Protein AF-A0A961NR86-F1 (afdb_monomer_lite)

Secondary structure (DSSP, 8-state):
--HHHHHHHHHHHHHHHHTSHHHHHHHHHHHHHHHHHHHTTSBHHHHS-HHHHHHHHHHHHHH----HHHHHHHHHHHHHHHHHHTT---BHHHHS-HHHHHHHHHHHHH-HHHHHHHHHHHHTSHHHHHHHHHHHHHHHHHHHHHHHHHTTS-TT-TTTHHHHHHHHHHHHHHHTTTHHHHHHHHHHHHHHHHHHHHHHHHHHHS-HHHHHHHHHHHHHHHTTSBGGGHHHHTTGGGHHHHHHHHHHHHHHHHH-HHHHHHHHHHHHHHHHHHTTSBHHHHHHHTT--HHHHHHHHHHHHHHHHHHHHHTTHHHHHHHHHHHHHHTSHHHHHHH-

Sequence (336 aa):
MSLSEKLLEAHLEHELSALQGPGLQESLSTELGQLFDWLGKARLQDLVPSAPLKAQIVATLRDYTPTAELREAARKHTTTLLLGLHSRPELLGDLVPDPAFESSLEHATQATELRAELIRLGVHSPIFANLLSEILFTSIQDFMSDTQAMTGRVPGAGRLLRFGQDLVNQAVPALGQNFERIIKDFIRKNIGKTIKNSEEYLNRSMKPELLREAGRELWADVSKSQVSRLPEYLNADRLESYEEPALLLWENLRKSELLGWTLNTWVDSIFEVHGGRPAAELLKALGLDREQFQNALLPILLPIFEEAHKSGYLKARIEARLRSFYESDAAQKLLG

Foldseek 3Di:
DAPLVVVLVVVLVVVLVCCDDPSVLVVLLVVLLVVLVVLQPDFQCVVDPLVVVLVCVLVCLQPDDDDPVRLVVVLVVLLVVLVVQLPFQAFLCVVQPPVNLLVVLLVVLPPLVVVLVVLLCVLPDPVNLVVVLVVQLVVVVVVVVVVVVVVPDDDPPVPVVVVVCVVCVVVPVVCPPCVSVVSSVVSVVCSVVVSVVSSVVCSVPSHSVVSSVVSVVVCVVRRRDGSSCVCVVVVSVCSVVCSVVVSVVSNDCSNDPVNSVVVSVVSVVCCVVRRRGRSSVVCVVVVHHSVNSSVVPSVVVSVVSNVCSVVCVSSVVSSVVSVVVSPDPVNVVVSD

pLDDT: mean 84.58, std 12.6, range [44.16, 97.88]

Radius of gyration: 37.14 Å; chains: 1; bounding box: 101×41×107 Å

Structure (mmCIF, N/CA/C/O backbone):
data_AF-A0A961NR86-F1
#
_entry.id   AF-A0A961NR86-F1
#
loop_
_atom_site.group_PDB
_atom_site.id
_atom_site.type_symbol
_atom_site.label_atom_id
_atom_site.label_alt_id
_atom_site.label_comp_id
_atom_site.label_asym_id
_atom_site.label_entity_id
_atom_site.label_seq_id
_atom_site.pdbx_PDB_ins_code
_atom_site.Cartn_x
_atom_site.Cartn_y
_atom_site.Cartn_z
_atom_site.occupancy
_atom_site.B_iso_or_equiv
_atom_site.auth_seq_id
_atom_site.auth_comp_id
_atom_site.auth_asym_id
_atom_site.auth_atom_id
_atom_site.pdbx_PDB_model_num
ATOM 1 N N . MET A 1 1 ? -28.928 9.558 47.924 1.00 67.25 1 MET A N 1
ATOM 2 C CA . MET A 1 1 ? -28.758 8.707 46.737 1.00 67.25 1 MET A CA 1
ATOM 3 C C . MET A 1 1 ? -29.996 7.869 46.511 1.00 67.25 1 MET A C 1
ATOM 5 O O . MET A 1 1 ? -30.355 7.099 47.405 1.00 67.25 1 MET A O 1
ATOM 9 N N . SER A 1 2 ? -30.636 8.035 45.356 1.00 86.88 2 SER A N 1
ATOM 10 C CA . SER A 1 2 ? -31.727 7.170 44.886 1.00 86.88 2 SER A CA 1
ATOM 11 C C . SER A 1 2 ? -31.212 5.752 44.580 1.00 86.88 2 SER A C 1
ATOM 13 O O . SER A 1 2 ? -30.004 5.535 44.458 1.00 86.88 2 SER A O 1
ATOM 15 N N . LEU A 1 3 ? -32.104 4.758 44.467 1.00 90.31 3 LEU A N 1
ATOM 16 C CA . LEU A 1 3 ? -31.713 3.404 44.040 1.00 90.31 3 LEU A CA 1
ATOM 17 C C . LEU A 1 3 ? -31.099 3.421 42.629 1.00 90.31 3 LEU A C 1
ATOM 19 O O . LEU A 1 3 ? -30.116 2.728 42.384 1.00 90.31 3 LEU A O 1
ATOM 23 N N . SER A 1 4 ? -31.640 4.262 41.744 1.00 91.69 4 SER A N 1
ATOM 24 C CA . SER A 1 4 ? -31.132 4.478 40.386 1.00 91.69 4 SER A CA 1
ATOM 25 C C . SER A 1 4 ? -29.678 4.967 40.383 1.00 91.69 4 SER A C 1
ATOM 27 O O . SER A 1 4 ? -28.836 4.383 39.706 1.00 91.69 4 SER A O 1
ATOM 29 N N . GLU A 1 5 ? -29.337 5.948 41.227 1.00 91.00 5 GLU A N 1
ATOM 30 C CA . GLU A 1 5 ? -27.956 6.443 41.361 1.00 91.00 5 GLU A CA 1
ATOM 31 C C . GLU A 1 5 ? -27.000 5.369 41.894 1.00 91.00 5 GLU A C 1
ATOM 33 O O . GLU A 1 5 ? -25.889 5.232 41.390 1.00 91.00 5 GLU A O 1
ATOM 38 N N . LYS A 1 6 ? -27.433 4.563 42.874 1.00 93.12 6 LYS A N 1
ATOM 39 C CA . LYS A 1 6 ? -26.607 3.468 43.418 1.00 93.12 6 LYS A CA 1
ATOM 40 C C . LYS A 1 6 ? -26.328 2.388 42.378 1.00 93.12 6 LYS A C 1
ATOM 42 O O . LYS A 1 6 ? -25.216 1.874 42.315 1.00 93.12 6 LYS A O 1
ATOM 47 N N . LEU A 1 7 ? -27.335 2.034 41.578 1.00 94.81 7 LEU A N 1
ATOM 48 C CA . LEU A 1 7 ? -27.182 1.048 40.511 1.00 94.81 7 LEU A CA 1
ATOM 49 C C . LEU A 1 7 ? -26.301 1.577 39.379 1.00 94.81 7 LEU A C 1
ATOM 51 O O . LEU A 1 7 ? -25.475 0.825 38.875 1.00 94.81 7 LEU A O 1
ATOM 55 N N . LEU A 1 8 ? -26.436 2.856 39.019 1.00 94.69 8 LEU A N 1
ATOM 56 C CA . LEU A 1 8 ? -25.561 3.503 38.046 1.00 94.69 8 LEU A CA 1
ATOM 57 C C . LEU A 1 8 ? -24.094 3.452 38.489 1.00 94.69 8 LEU A C 1
ATOM 59 O O . LEU A 1 8 ? -23.247 3.053 37.695 1.00 94.69 8 LEU A O 1
ATOM 63 N N . GLU A 1 9 ? -23.793 3.828 39.734 1.00 94.88 9 GLU A N 1
ATOM 64 C CA . GLU A 1 9 ? -22.421 3.795 40.260 1.00 94.88 9 GLU A CA 1
ATOM 65 C C . GLU A 1 9 ? -21.849 2.374 40.274 1.00 94.88 9 GLU A C 1
ATOM 67 O O . GLU A 1 9 ? -20.748 2.157 39.770 1.00 94.88 9 GLU A O 1
ATOM 72 N N . ALA A 1 10 ? -22.618 1.396 40.764 1.00 95.69 10 ALA A N 1
ATOM 73 C CA . ALA A 1 10 ? -22.191 -0.002 40.792 1.00 95.69 10 ALA A CA 1
ATOM 74 C C . ALA A 1 10 ? -21.959 -0.575 39.381 1.00 95.69 10 ALA A C 1
ATOM 76 O O . ALA A 1 10 ? -20.997 -1.305 39.150 1.00 95.69 10 ALA A O 1
ATOM 77 N N . HIS A 1 11 ? -22.820 -0.233 38.420 1.00 95.44 11 HIS A N 1
ATOM 78 C CA . HIS A 1 11 ? -22.688 -0.677 37.034 1.00 95.44 11 HIS A CA 1
ATOM 79 C C . HIS A 1 11 ? -21.493 -0.004 36.344 1.00 95.44 11 HIS A C 1
ATOM 81 O O . HIS A 1 11 ? -20.732 -0.664 35.644 1.00 95.44 11 HIS A O 1
ATOM 87 N N . LEU A 1 12 ? -21.268 1.287 36.597 1.00 95.44 12 LEU A N 1
ATOM 88 C CA . LEU A 1 12 ? -20.095 1.997 36.094 1.00 95.44 12 LEU A CA 1
ATOM 89 C C . LEU A 1 12 ? -18.793 1.383 36.626 1.00 95.44 12 LEU A C 1
ATOM 91 O O . LEU A 1 12 ? -17.847 1.205 35.862 1.00 95.44 12 LEU A O 1
ATOM 95 N N . GLU A 1 13 ? -18.742 1.055 37.917 1.00 93.19 13 GLU A N 1
ATOM 96 C CA . GLU A 1 13 ? -17.585 0.395 38.525 1.00 93.19 13 GLU A CA 1
ATOM 97 C C . GLU A 1 13 ? -17.347 -0.995 37.918 1.00 93.19 13 GLU A C 1
ATOM 99 O O . GLU A 1 13 ? -16.209 -1.326 37.582 1.00 93.19 13 GLU A O 1
ATOM 104 N N . HIS A 1 14 ? -18.412 -1.771 37.691 1.00 92.94 14 HIS A N 1
ATOM 105 C CA . HIS A 1 14 ? -18.331 -3.072 37.027 1.00 92.94 14 HIS A CA 1
ATOM 106 C C . HIS A 1 14 ? -17.715 -2.970 35.622 1.00 92.94 14 HIS A C 1
ATOM 108 O O . HIS A 1 14 ? -16.711 -3.630 35.348 1.00 92.94 14 HIS A O 1
ATOM 114 N N . GLU A 1 15 ? -18.245 -2.094 34.767 1.00 92.44 15 GLU A N 1
ATOM 115 C CA . GLU A 1 15 ? -17.756 -1.894 33.394 1.00 92.44 15 GLU A CA 1
ATOM 116 C C . GLU A 1 15 ? -16.302 -1.402 33.365 1.00 92.44 15 GLU A C 1
ATOM 118 O O . GLU A 1 15 ? -15.470 -1.900 32.606 1.00 92.44 15 GLU A O 1
ATOM 123 N N . LEU A 1 16 ? -15.949 -0.452 34.237 1.00 90.62 16 LEU A N 1
ATOM 124 C CA . LEU A 1 16 ? -14.575 0.043 34.325 1.00 90.62 16 LEU A CA 1
ATOM 125 C C . LEU A 1 16 ? -13.600 -1.024 34.816 1.00 90.62 16 LEU A C 1
ATOM 127 O O . LEU A 1 16 ? -12.461 -1.050 34.353 1.00 90.62 16 LEU A O 1
ATOM 131 N N . SER A 1 17 ? -14.043 -1.905 35.717 1.00 87.62 17 SER A N 1
ATOM 132 C CA . SER A 1 17 ? -13.218 -3.004 36.217 1.00 87.62 17 SER A CA 1
ATOM 133 C C . SER A 1 17 ? -12.898 -4.044 35.139 1.00 87.62 17 SER A C 1
ATOM 135 O O . SER A 1 17 ? -11.799 -4.598 35.144 1.00 87.62 17 SER A O 1
ATOM 137 N N . ALA A 1 18 ? -13.812 -4.256 34.186 1.00 85.25 18 ALA A N 1
ATOM 138 C CA . ALA A 1 18 ? -13.600 -5.133 33.037 1.00 85.25 18 ALA A CA 1
ATOM 139 C C . ALA A 1 18 ? -12.662 -4.510 31.987 1.00 85.25 18 ALA A C 1
ATOM 141 O O . ALA A 1 18 ? -11.958 -5.223 31.279 1.00 85.25 18 ALA A O 1
ATOM 142 N N . LEU A 1 19 ? -12.597 -3.177 31.916 1.00 87.06 19 LEU A N 1
ATOM 143 C CA . LEU A 1 19 ? -11.819 -2.424 30.925 1.00 87.06 19 LEU A CA 1
ATOM 144 C C . LEU A 1 19 ? -10.473 -1.909 31.460 1.00 87.06 19 LEU A C 1
ATOM 146 O O . LEU A 1 19 ? -9.959 -0.892 30.988 1.00 87.06 19 LEU A O 1
ATOM 150 N N . GLN A 1 20 ? -9.884 -2.604 32.435 1.00 85.38 20 GLN A N 1
ATOM 151 C CA . GLN A 1 20 ? -8.572 -2.273 32.993 1.00 85.38 20 GLN A CA 1
ATOM 152 C C . GLN A 1 20 ? -7.708 -3.519 33.221 1.00 85.38 20 GLN A C 1
ATOM 154 O O . GLN A 1 20 ? -8.209 -4.618 33.465 1.00 85.38 20 GLN A O 1
ATOM 159 N N . GLY A 1 21 ? -6.386 -3.333 33.176 1.00 84.06 21 GLY A N 1
ATOM 160 C CA . GLY A 1 21 ? -5.416 -4.391 33.464 1.00 84.06 21 GLY A CA 1
ATOM 161 C C . GLY A 1 21 ? -5.627 -5.649 32.602 1.00 84.06 21 GLY A C 1
ATOM 162 O O . GLY A 1 21 ? -5.944 -5.527 31.419 1.00 84.06 21 GLY A O 1
ATOM 163 N N . PRO A 1 22 ? -5.486 -6.863 33.172 1.00 84.56 22 PRO A N 1
ATOM 164 C CA . PRO A 1 22 ? -5.683 -8.115 32.433 1.00 84.56 22 PRO A CA 1
ATOM 165 C C . PRO A 1 22 ? -7.085 -8.278 31.822 1.00 84.56 22 PRO A C 1
ATOM 167 O O . PRO A 1 22 ? -7.215 -8.867 30.750 1.00 84.56 22 PRO A O 1
ATOM 170 N N . GLY A 1 23 ? -8.119 -7.715 32.463 1.00 85.75 23 GLY A N 1
ATOM 171 C CA . GLY A 1 23 ? -9.501 -7.788 31.980 1.00 85.75 23 GLY A CA 1
ATOM 172 C C . GLY A 1 23 ? -9.707 -7.060 30.651 1.00 85.75 23 GLY A C 1
ATOM 173 O O . GLY A 1 23 ? -10.462 -7.534 29.802 1.00 85.75 23 GLY A O 1
ATOM 174 N N . LEU A 1 24 ? -8.971 -5.966 30.416 1.00 89.88 24 LEU A N 1
ATOM 175 C CA . LEU A 1 24 ? -9.036 -5.224 29.156 1.00 89.88 24 LEU A CA 1
ATOM 176 C C . LEU A 1 24 ? -8.561 -6.082 27.979 1.00 89.88 24 LEU A C 1
ATOM 178 O O . LEU A 1 24 ? -9.204 -6.110 26.931 1.00 89.88 24 LEU A O 1
ATOM 182 N N . GLN A 1 25 ? -7.446 -6.794 28.150 1.00 91.62 25 GLN A N 1
ATOM 183 C CA . GLN A 1 25 ? -6.901 -7.653 27.102 1.00 91.62 25 GLN A CA 1
ATOM 184 C C . GLN A 1 25 ? -7.822 -8.832 26.796 1.00 91.62 25 GLN A C 1
ATOM 186 O O . GLN A 1 25 ? -8.055 -9.132 25.625 1.00 91.62 25 GLN A O 1
ATOM 191 N N . GLU A 1 26 ? -8.363 -9.479 27.827 1.00 91.69 26 GLU A N 1
ATOM 192 C CA . GLU A 1 26 ? -9.316 -10.576 27.659 1.00 91.69 26 GLU A CA 1
ATOM 193 C C . GLU A 1 26 ? -10.601 -10.106 26.961 1.00 91.69 26 GLU A C 1
ATOM 195 O O . GLU A 1 26 ? -11.057 -10.746 26.009 1.00 91.69 26 GLU A O 1
ATOM 200 N N . SER A 1 27 ? -11.129 -8.946 27.363 1.00 91.19 27 SER A N 1
ATOM 201 C CA . SER A 1 27 ? -12.316 -8.337 26.754 1.00 91.19 27 SER A CA 1
ATOM 202 C C . SER A 1 27 ? -12.077 -7.998 25.284 1.00 91.19 27 SER A C 1
ATOM 204 O O . SER A 1 27 ? -12.829 -8.439 24.420 1.00 91.19 27 SER A O 1
ATOM 206 N N . LEU A 1 28 ? -10.989 -7.287 24.963 1.00 93.19 28 LEU A N 1
ATOM 207 C CA . LEU A 1 28 ? -10.660 -6.937 23.578 1.00 93.19 28 LEU A CA 1
ATOM 208 C C . LEU A 1 28 ? -10.408 -8.177 22.715 1.00 93.19 28 LEU A C 1
ATOM 210 O O . LEU A 1 28 ? -10.870 -8.232 21.578 1.00 93.19 28 LEU A O 1
ATOM 214 N N . SER A 1 29 ? -9.707 -9.186 23.239 1.00 93.94 29 SER A N 1
ATOM 215 C CA . SER A 1 29 ? -9.469 -10.439 22.514 1.00 93.94 29 SER A CA 1
ATOM 216 C C . SER A 1 29 ? -10.783 -11.155 22.198 1.00 93.94 29 SER A C 1
ATOM 218 O O . SER A 1 29 ? -11.017 -11.576 21.058 1.00 93.94 29 SER A O 1
ATOM 220 N N . THR A 1 30 ? -11.679 -11.222 23.184 1.00 94.38 30 THR A N 1
ATOM 221 C CA . THR A 1 30 ? -13.013 -11.804 23.027 1.00 94.38 30 THR A CA 1
ATOM 222 C C . THR A 1 30 ? -13.812 -11.054 21.966 1.00 94.38 30 THR A C 1
ATOM 224 O O . THR A 1 30 ? -14.270 -11.679 21.009 1.00 94.38 30 THR A O 1
ATOM 227 N N . GLU A 1 31 ? -13.910 -9.728 22.064 1.00 95.31 31 GLU A N 1
ATOM 228 C CA . GLU A 1 31 ? -14.665 -8.897 21.117 1.00 95.31 31 GLU A CA 1
ATOM 229 C C . GLU A 1 31 ? -14.110 -8.980 19.691 1.00 95.31 31 GLU A C 1
ATOM 231 O O . GLU A 1 31 ? -14.866 -9.153 18.737 1.00 95.31 31 GLU A O 1
ATOM 236 N N . LEU A 1 32 ? -12.785 -8.950 19.515 1.00 96.62 32 LEU A N 1
ATOM 237 C CA . LEU A 1 32 ? -12.161 -9.126 18.200 1.00 96.62 32 LEU A CA 1
ATOM 238 C C . LEU A 1 32 ? -12.417 -10.525 17.625 1.00 96.62 32 LEU A C 1
ATOM 240 O O . LEU A 1 32 ? -12.622 -10.674 16.419 1.00 96.62 32 LEU A O 1
ATOM 244 N N . GLY A 1 33 ? -12.431 -11.552 18.478 1.00 96.62 33 GLY A N 1
ATOM 245 C CA . GLY A 1 33 ? -12.774 -12.915 18.079 1.00 96.62 33 GLY A CA 1
ATOM 246 C C . GLY A 1 33 ? -14.229 -13.042 17.634 1.00 96.62 33 GLY A C 1
ATOM 247 O O . GLY A 1 33 ? -14.496 -13.630 16.588 1.00 96.62 33 GLY A O 1
ATOM 248 N N . GLN A 1 34 ? -15.157 -12.458 18.394 1.00 97.44 34 GLN A N 1
ATOM 249 C CA . GLN A 1 34 ? -16.580 -12.430 18.051 1.00 97.44 34 GLN A CA 1
ATOM 250 C C . GLN A 1 34 ? -16.838 -11.621 16.777 1.00 97.44 34 GLN A C 1
ATOM 252 O O . GLN A 1 34 ? -17.611 -12.049 15.919 1.00 97.44 34 GLN A O 1
ATOM 257 N N . LEU A 1 35 ? -16.143 -10.492 16.609 1.00 97.31 35 LEU A N 1
ATOM 258 C CA . LEU A 1 35 ? -16.181 -9.701 15.385 1.00 97.31 35 LEU A CA 1
ATOM 259 C C . LEU A 1 35 ? -15.742 -10.543 14.184 1.00 97.31 35 LEU A C 1
ATOM 261 O O . LEU A 1 35 ? -16.455 -10.585 13.184 1.00 97.31 35 LEU A O 1
ATOM 265 N N . PHE A 1 36 ? -14.620 -11.259 14.283 1.00 97.56 36 PHE A N 1
ATOM 266 C CA . PHE A 1 36 ? -14.149 -12.127 13.201 1.00 97.56 36 PHE A CA 1
ATOM 267 C C . PHE A 1 36 ? -15.144 -13.258 12.887 1.00 97.56 36 PHE A C 1
ATOM 269 O O . PHE A 1 36 ? -15.435 -13.525 11.719 1.00 97.56 36 PHE A O 1
ATOM 276 N N . ASP A 1 37 ? -15.726 -13.887 13.912 1.00 97.12 37 ASP A N 1
ATOM 277 C CA . ASP A 1 37 ? -16.742 -14.934 13.741 1.00 97.12 37 ASP A CA 1
ATOM 278 C C . ASP A 1 37 ? -18.014 -14.403 13.061 1.00 97.12 37 ASP A C 1
ATOM 280 O O . ASP A 1 37 ? -18.629 -15.093 12.241 1.00 97.12 37 ASP A O 1
ATOM 284 N N . TRP A 1 38 ? -18.405 -13.163 13.359 1.00 97.88 38 TRP A N 1
ATOM 285 C CA . TRP A 1 38 ? -19.505 -12.486 12.680 1.00 97.88 38 TRP A CA 1
ATOM 286 C C . TRP A 1 38 ? -19.160 -12.118 11.229 1.00 97.88 38 TRP A C 1
ATOM 288 O O . TRP A 1 38 ? -19.983 -12.339 10.336 1.00 97.88 38 TRP A O 1
ATOM 298 N N . LEU A 1 39 ? -17.931 -11.666 10.952 1.00 97.44 39 LEU A N 1
ATOM 299 C CA . LEU A 1 39 ? -17.431 -11.451 9.584 1.00 97.44 39 LEU A CA 1
ATOM 300 C C . LEU A 1 39 ? -17.395 -12.753 8.764 1.00 97.44 39 LEU A C 1
ATOM 302 O O . LEU A 1 39 ? -17.479 -12.713 7.537 1.00 97.44 39 LEU A O 1
ATOM 306 N N . GLY A 1 40 ? -17.324 -13.912 9.425 1.00 97.06 40 GLY A N 1
ATOM 307 C CA . GLY A 1 40 ? -17.497 -15.236 8.816 1.00 97.06 40 GLY A CA 1
ATOM 308 C C . GLY A 1 40 ? -18.926 -15.551 8.361 1.00 97.06 40 GLY A C 1
ATOM 309 O O . GLY A 1 40 ? -19.143 -16.562 7.695 1.00 97.06 40 GLY A O 1
ATOM 310 N N . LYS A 1 41 ? -19.898 -14.695 8.691 1.00 97.00 41 LYS A N 1
ATOM 311 C CA . LYS A 1 41 ? -21.320 -14.849 8.342 1.00 97.00 41 LYS A CA 1
ATOM 312 C C . LYS A 1 41 ? -21.842 -13.685 7.499 1.00 97.00 41 LYS A C 1
ATOM 314 O O . LYS A 1 41 ? -22.729 -13.886 6.673 1.00 97.00 41 LYS A O 1
ATOM 319 N N . ALA A 1 42 ? -21.314 -12.480 7.706 1.00 97.25 42 ALA A N 1
ATOM 320 C CA . ALA A 1 42 ? -21.727 -11.281 6.988 1.00 97.25 42 ALA A CA 1
ATOM 321 C C . ALA A 1 42 ? -21.075 -11.199 5.601 1.00 97.25 42 ALA A C 1
ATOM 323 O O . ALA A 1 42 ? -19.856 -11.331 5.471 1.00 97.25 42 ALA A O 1
ATOM 324 N N . ARG A 1 43 ? -21.881 -10.958 4.561 1.00 96.88 43 ARG A N 1
ATOM 325 C CA . ARG A 1 43 ? -21.373 -10.802 3.193 1.00 96.88 43 ARG A CA 1
ATOM 326 C C . ARG A 1 43 ? -20.648 -9.473 3.041 1.00 96.88 43 ARG A C 1
ATOM 328 O O . ARG A 1 43 ? -21.131 -8.453 3.530 1.00 96.88 43 ARG A O 1
ATOM 335 N N . LEU A 1 44 ? -19.534 -9.466 2.312 1.00 95.25 44 LEU A N 1
ATOM 336 C CA . LEU A 1 44 ? -18.727 -8.259 2.106 1.00 95.25 44 LEU A CA 1
ATOM 337 C C . LEU A 1 44 ? -19.555 -7.081 1.563 1.00 95.25 44 LEU A C 1
ATOM 339 O O . LEU A 1 44 ? -19.445 -5.966 2.067 1.00 95.25 44 LEU A O 1
ATOM 343 N N . GLN A 1 45 ? -20.418 -7.339 0.578 1.00 94.75 45 GLN A N 1
ATOM 344 C CA . GLN A 1 45 ? -21.259 -6.316 -0.054 1.00 94.75 45 GLN A CA 1
ATOM 345 C C . GLN A 1 45 ? -22.296 -5.675 0.878 1.00 94.75 45 GLN A C 1
ATOM 347 O O . GLN A 1 45 ? -22.707 -4.543 0.632 1.00 94.75 45 GLN A O 1
ATOM 352 N N . ASP A 1 46 ? -22.703 -6.380 1.937 1.00 94.62 46 ASP A N 1
ATOM 353 C CA . ASP A 1 46 ? -23.678 -5.877 2.908 1.00 94.62 46 ASP A CA 1
ATOM 354 C C . ASP A 1 46 ? -22.991 -5.005 3.975 1.00 94.62 46 ASP A C 1
ATOM 356 O O . ASP A 1 46 ? -23.622 -4.130 4.566 1.00 94.62 46 ASP A O 1
ATOM 360 N N . LEU A 1 47 ? -21.689 -5.220 4.206 1.00 93.06 47 LEU A N 1
ATOM 361 C CA . LEU A 1 47 ? -20.870 -4.435 5.135 1.00 93.06 47 LEU A CA 1
ATOM 362 C C . LEU A 1 47 ? -20.328 -3.159 4.496 1.00 93.06 47 LEU A C 1
ATOM 364 O O . LEU A 1 47 ? -20.352 -2.090 5.102 1.00 93.06 47 LEU A O 1
ATOM 368 N N . VAL A 1 48 ? -19.804 -3.288 3.278 1.00 90.44 48 VAL A N 1
ATOM 369 C CA . VAL A 1 48 ? -19.174 -2.196 2.539 1.00 90.44 48 VAL A CA 1
ATOM 370 C C . VAL A 1 48 ? -19.766 -2.179 1.136 1.00 90.44 48 VAL A C 1
ATOM 372 O O . VAL A 1 48 ? -19.271 -2.873 0.251 1.00 90.44 48 VAL A O 1
ATOM 375 N N . PRO A 1 49 ? -20.831 -1.402 0.894 1.00 89.69 49 PRO A N 1
ATOM 376 C CA . PRO A 1 49 ? -21.418 -1.323 -0.434 1.00 89.69 49 PRO A CA 1
ATOM 377 C C . PRO A 1 49 ? -20.420 -0.730 -1.442 1.00 89.69 49 PRO A C 1
ATOM 379 O O . PRO A 1 49 ? -19.813 0.318 -1.198 1.00 89.69 49 PRO A O 1
ATOM 382 N N . SER A 1 50 ? -20.266 -1.382 -2.598 1.00 91.12 50 SER A N 1
ATOM 383 C CA . SER A 1 50 ? -19.225 -1.035 -3.577 1.00 91.12 50 SER A CA 1
ATOM 384 C C . SER A 1 50 ? -19.393 0.368 -4.169 1.00 91.12 50 SER A C 1
ATOM 386 O O . SER A 1 50 ? -18.411 1.084 -4.344 1.00 91.12 50 SER A O 1
ATOM 388 N N . ALA A 1 51 ? -20.623 0.803 -4.453 1.00 90.31 51 ALA A N 1
ATOM 389 C CA . ALA A 1 51 ? -20.875 2.109 -5.064 1.00 90.31 51 ALA A CA 1
ATOM 390 C C . ALA A 1 51 ? -20.450 3.294 -4.161 1.00 90.31 51 ALA A C 1
ATOM 392 O O . ALA A 1 51 ? -19.661 4.120 -4.628 1.00 90.31 51 ALA A O 1
ATOM 393 N N . PRO A 1 52 ? -20.872 3.374 -2.882 1.00 91.31 52 PRO A N 1
ATOM 394 C CA . PRO A 1 52 ? -20.346 4.354 -1.930 1.00 91.31 52 PRO A CA 1
ATOM 395 C C . PRO A 1 52 ? -18.827 4.290 -1.757 1.00 91.31 52 PRO A C 1
ATOM 397 O O . PRO A 1 52 ? -18.180 5.334 -1.741 1.00 91.31 52 PRO A O 1
ATOM 400 N N . LEU A 1 53 ? -18.246 3.086 -1.676 1.00 90.38 53 LEU A N 1
ATOM 401 C CA . LEU A 1 53 ? -16.798 2.925 -1.539 1.00 90.38 53 LEU A CA 1
ATOM 402 C C . LEU A 1 53 ? -16.051 3.521 -2.741 1.00 90.38 53 LEU A C 1
ATOM 404 O O . LEU A 1 53 ? -15.125 4.308 -2.559 1.00 90.38 53 LEU A O 1
ATOM 408 N N . LYS A 1 54 ? -16.478 3.193 -3.966 1.00 90.94 54 LYS A N 1
ATOM 409 C CA . LYS A 1 54 ? -15.897 3.740 -5.201 1.00 90.94 54 LYS A CA 1
ATOM 410 C C . LYS A 1 54 ? -16.009 5.261 -5.252 1.00 90.94 54 LYS A C 1
ATOM 412 O O . LYS A 1 54 ? -15.020 5.939 -5.523 1.00 90.94 54 LYS A O 1
ATOM 417 N N . ALA A 1 55 ? -17.189 5.802 -4.937 1.00 88.50 55 ALA A N 1
ATOM 418 C CA . ALA A 1 55 ? -17.403 7.246 -4.886 1.00 88.50 55 ALA A CA 1
ATOM 419 C C . ALA A 1 55 ? -16.463 7.920 -3.874 1.00 88.50 55 ALA A C 1
ATOM 421 O O . ALA A 1 55 ? -15.841 8.928 -4.202 1.00 88.50 55 ALA A O 1
ATOM 422 N N . GLN A 1 56 ? -16.298 7.328 -2.686 1.00 89.31 56 GLN A N 1
ATOM 423 C CA . GLN A 1 56 ? -15.401 7.844 -1.657 1.00 89.31 56 GLN A CA 1
ATOM 424 C C . GLN A 1 56 ? -13.930 7.770 -2.078 1.00 89.31 56 GLN A C 1
ATOM 426 O O . GLN A 1 56 ? -13.208 8.741 -1.885 1.00 89.31 56 GLN A O 1
ATOM 431 N N . ILE A 1 57 ? -13.472 6.660 -2.668 1.00 87.00 57 ILE A N 1
ATOM 432 C CA . ILE A 1 57 ? -12.087 6.517 -3.147 1.00 87.00 57 ILE A CA 1
ATOM 433 C C . ILE A 1 57 ? -11.775 7.595 -4.189 1.00 87.00 57 ILE A C 1
ATOM 435 O O . ILE A 1 57 ? -10.769 8.295 -4.072 1.00 87.00 57 ILE A O 1
ATOM 439 N N . VAL A 1 58 ? -12.654 7.765 -5.182 1.00 84.00 58 VAL A N 1
ATOM 440 C CA . VAL A 1 58 ? -12.469 8.763 -6.243 1.00 84.00 58 VAL A CA 1
ATOM 441 C C . VAL A 1 58 ? -12.503 10.184 -5.682 1.00 84.00 58 VAL A C 1
ATOM 443 O O . VAL A 1 58 ? -11.630 10.980 -6.025 1.00 84.00 58 VAL A O 1
ATOM 446 N N . ALA A 1 59 ? -13.469 10.503 -4.814 1.00 84.88 59 ALA A N 1
ATOM 447 C CA . ALA A 1 59 ? -13.578 11.822 -4.193 1.00 84.88 59 ALA A CA 1
ATOM 448 C C . ALA A 1 59 ? -12.341 12.142 -3.342 1.00 84.88 59 ALA A C 1
ATOM 450 O O . ALA A 1 59 ? -11.697 13.168 -3.553 1.00 84.88 59 ALA A O 1
ATOM 451 N N . THR A 1 60 ? -11.938 11.221 -2.459 1.00 84.12 60 THR A N 1
ATOM 452 C CA . THR A 1 60 ? -10.740 11.386 -1.630 1.00 84.12 60 THR A CA 1
ATOM 453 C C . THR A 1 60 ? -9.511 11.633 -2.501 1.00 84.12 60 THR A C 1
ATOM 455 O O . THR A 1 60 ? -8.805 12.601 -2.271 1.00 84.12 60 THR A O 1
ATOM 458 N N . LEU A 1 61 ? -9.249 10.834 -3.538 1.00 80.75 61 LEU A N 1
ATOM 459 C CA . LEU A 1 61 ? -8.040 11.003 -4.358 1.00 80.75 61 LEU A CA 1
ATOM 460 C C . LEU A 1 61 ? -8.051 12.278 -5.218 1.00 80.75 61 LEU A C 1
ATOM 462 O O . LEU A 1 61 ? -7.005 12.904 -5.430 1.00 80.75 61 LEU A O 1
ATOM 466 N N . ARG A 1 62 ? -9.227 12.685 -5.707 1.00 80.62 62 ARG A N 1
ATOM 467 C CA . ARG A 1 62 ? -9.380 13.886 -6.537 1.00 80.62 62 ARG A CA 1
ATOM 468 C C . ARG A 1 62 ? -9.285 15.179 -5.733 1.00 80.62 62 ARG A C 1
ATOM 470 O O . ARG A 1 62 ? -8.778 16.170 -6.261 1.00 80.62 62 ARG A O 1
ATOM 477 N N . ASP A 1 63 ? -9.700 15.169 -4.476 1.00 77.94 63 ASP A N 1
ATOM 478 C CA . ASP A 1 63 ? -9.726 16.381 -3.653 1.00 77.94 63 ASP A CA 1
ATOM 479 C C . ASP A 1 63 ? -8.548 16.444 -2.677 1.00 77.94 63 ASP A C 1
ATOM 481 O O . ASP A 1 63 ? -8.167 17.522 -2.214 1.00 77.94 63 ASP A O 1
ATOM 485 N N . TYR A 1 64 ? -7.890 15.310 -2.428 1.00 75.75 64 TYR A N 1
ATOM 486 C CA . TYR A 1 64 ? -6.719 15.264 -1.576 1.00 75.75 64 TYR A CA 1
ATOM 487 C C . TYR A 1 64 ? -5.534 15.989 -2.209 1.00 75.75 64 TYR A C 1
ATOM 489 O O . TYR A 1 6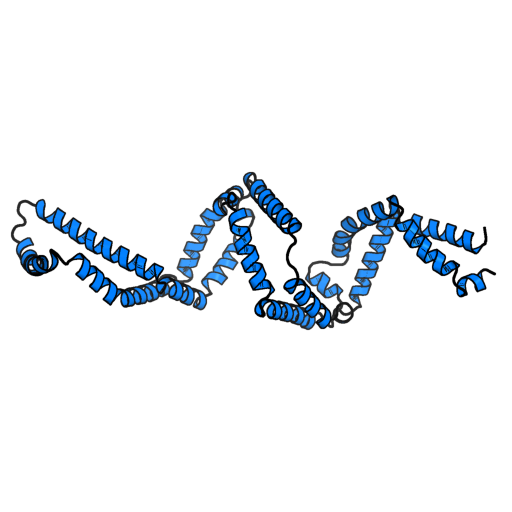4 ? -4.954 15.576 -3.217 1.00 75.75 64 TYR A O 1
ATOM 497 N N . THR A 1 65 ? -5.150 17.075 -1.555 1.00 72.19 65 THR A N 1
ATOM 498 C CA . THR A 1 65 ? -3.892 17.769 -1.786 1.00 72.19 65 THR A CA 1
ATOM 499 C C . THR A 1 65 ? -3.099 17.648 -0.487 1.00 72.19 65 THR A C 1
ATOM 501 O O . THR A 1 65 ? -3.589 18.132 0.536 1.00 72.19 65 THR A O 1
ATOM 504 N N . PRO A 1 66 ? -1.919 16.994 -0.482 1.00 73.31 66 PRO A N 1
ATOM 505 C CA . PRO A 1 66 ? -1.102 16.886 0.722 1.00 73.31 66 PRO A CA 1
ATOM 506 C C . PRO A 1 66 ? -0.866 18.277 1.314 1.00 73.31 66 PRO A C 1
ATOM 508 O O . PRO A 1 66 ? -0.467 19.190 0.575 1.00 73.31 66 PRO A O 1
ATOM 511 N N . THR A 1 67 ? -1.123 18.444 2.614 1.00 82.62 67 THR A N 1
ATOM 512 C CA . THR A 1 67 ? -0.851 19.712 3.304 1.00 82.62 67 THR A CA 1
ATOM 513 C C . THR A 1 67 ? 0.652 19.980 3.328 1.00 82.62 67 THR A C 1
ATOM 515 O O . THR A 1 67 ? 1.453 19.060 3.140 1.00 82.62 67 THR A O 1
ATOM 518 N N . ALA A 1 68 ? 1.052 21.234 3.550 1.00 82.94 68 ALA A N 1
ATOM 519 C CA . ALA A 1 68 ? 2.468 21.588 3.632 1.00 82.94 68 ALA A CA 1
ATOM 520 C C . ALA A 1 68 ? 3.190 20.771 4.722 1.00 82.94 68 ALA A C 1
ATOM 522 O O . ALA A 1 68 ? 4.296 20.290 4.501 1.00 82.94 68 ALA A O 1
ATOM 523 N N . GLU A 1 69 ? 2.526 20.520 5.852 1.00 84.62 69 GLU A N 1
ATOM 524 C CA . GLU A 1 69 ? 3.061 19.727 6.962 1.00 84.62 69 GLU A CA 1
ATOM 525 C C . GLU A 1 69 ? 3.291 18.266 6.574 1.00 84.62 69 GLU A C 1
ATOM 527 O O . GLU A 1 69 ? 4.291 17.667 6.969 1.00 84.62 69 GLU A O 1
ATOM 532 N N . LEU A 1 70 ? 2.390 17.671 5.787 1.00 80.19 70 LEU A N 1
ATOM 533 C CA . LEU A 1 70 ? 2.573 16.294 5.344 1.00 80.19 70 LEU A CA 1
ATOM 534 C C . LEU A 1 70 ? 3.676 16.174 4.289 1.00 80.19 70 LEU A C 1
ATOM 536 O O . LEU A 1 70 ? 4.425 15.199 4.313 1.00 80.19 70 LEU A O 1
ATOM 540 N N . ARG A 1 71 ? 3.800 17.158 3.387 1.00 80.44 71 ARG A N 1
ATOM 541 C CA . ARG A 1 71 ? 4.916 17.213 2.425 1.00 80.44 71 ARG A CA 1
ATOM 542 C C . ARG A 1 71 ? 6.248 17.299 3.158 1.00 80.44 71 ARG A C 1
ATOM 544 O O . ARG A 1 71 ? 7.147 16.508 2.889 1.00 80.44 71 ARG A O 1
ATOM 551 N N . GLU A 1 72 ? 6.319 18.166 4.165 1.00 82.75 72 GLU A N 1
ATOM 552 C CA . GLU A 1 72 ? 7.479 18.299 5.042 1.00 82.75 72 GLU A CA 1
ATOM 553 C C . GLU A 1 72 ? 7.833 16.980 5.738 1.00 82.75 72 GLU A C 1
ATOM 555 O O . GLU A 1 72 ? 8.987 16.545 5.737 1.00 82.75 72 GLU A O 1
ATOM 560 N N . ALA A 1 73 ? 6.828 16.310 6.306 1.00 82.38 73 ALA A N 1
ATOM 561 C CA . ALA A 1 73 ? 7.011 15.025 6.963 1.00 82.38 73 ALA A CA 1
ATOM 562 C C . ALA A 1 73 ? 7.505 13.945 5.986 1.00 82.38 73 ALA A C 1
ATOM 564 O O . ALA A 1 73 ? 8.442 13.214 6.312 1.00 82.38 73 ALA A O 1
ATOM 565 N N . ALA A 1 74 ? 6.924 13.864 4.784 1.00 78.50 74 ALA A N 1
ATOM 566 C CA . ALA A 1 74 ? 7.332 12.922 3.744 1.00 78.50 74 ALA A CA 1
ATOM 567 C C . ALA A 1 74 ? 8.774 13.171 3.283 1.00 78.50 74 ALA A C 1
ATOM 569 O O . ALA A 1 74 ? 9.553 12.221 3.155 1.00 78.50 74 ALA A O 1
ATOM 570 N N . ARG A 1 75 ? 9.159 14.441 3.110 1.00 77.31 75 ARG A N 1
ATOM 571 C CA . ARG A 1 75 ? 10.525 14.851 2.768 1.00 77.31 75 ARG A CA 1
ATOM 572 C C . ARG A 1 75 ? 11.507 14.431 3.852 1.00 77.31 75 ARG A C 1
ATOM 574 O O . ARG A 1 75 ? 12.442 13.683 3.575 1.00 77.31 75 ARG A O 1
ATOM 581 N N . LYS A 1 76 ? 11.245 14.810 5.106 1.00 82.62 76 LYS A N 1
ATOM 582 C CA . LYS A 1 76 ? 12.088 14.438 6.249 1.00 82.62 76 LYS A CA 1
ATOM 583 C C . LYS A 1 76 ? 12.217 12.922 6.388 1.00 82.62 76 LYS A C 1
ATOM 585 O O . LYS A 1 76 ? 13.311 12.431 6.667 1.00 82.62 76 LYS A O 1
ATOM 590 N N . HIS A 1 77 ? 11.129 12.180 6.189 1.00 81.62 77 HIS A N 1
ATOM 591 C CA . HIS A 1 77 ? 11.140 10.721 6.253 1.00 81.62 77 HIS A CA 1
ATOM 592 C C . HIS A 1 77 ? 11.992 10.110 5.137 1.00 81.62 77 HIS A C 1
ATOM 594 O O . HIS A 1 77 ? 12.856 9.288 5.422 1.00 81.62 77 HIS A O 1
ATOM 600 N N . THR A 1 78 ? 11.816 10.567 3.895 1.00 78.12 78 THR A N 1
ATOM 601 C CA . THR A 1 78 ? 12.603 10.117 2.736 1.00 78.12 78 THR A CA 1
ATOM 602 C C . THR A 1 78 ? 14.093 10.403 2.929 1.00 78.12 78 THR A C 1
ATOM 604 O O . THR A 1 78 ? 14.916 9.505 2.758 1.00 78.12 78 THR A O 1
ATOM 607 N N . THR A 1 79 ? 14.454 11.609 3.382 1.00 78.31 79 THR A N 1
ATOM 608 C CA . THR A 1 79 ? 15.843 11.959 3.718 1.00 78.31 79 THR A CA 1
ATOM 609 C C . THR A 1 79 ? 16.385 11.077 4.842 1.00 78.31 79 THR A C 1
ATOM 611 O O . THR A 1 79 ? 17.483 10.546 4.725 1.00 78.31 79 THR A O 1
ATOM 614 N N . THR A 1 80 ? 15.617 10.870 5.916 1.00 83.06 80 THR A N 1
ATOM 615 C CA . THR A 1 80 ? 16.033 10.022 7.048 1.00 83.06 80 THR A CA 1
ATOM 616 C C . THR A 1 80 ? 16.245 8.573 6.615 1.00 83.06 80 THR A C 1
ATOM 618 O O . THR A 1 80 ? 17.237 7.965 7.009 1.00 83.06 80 THR A O 1
ATOM 621 N N . LEU A 1 81 ? 15.349 8.028 5.785 1.00 81.25 81 LEU A N 1
ATOM 622 C CA . LEU A 1 81 ? 15.460 6.678 5.239 1.00 81.25 81 LEU A CA 1
ATOM 623 C C . LEU A 1 81 ? 16.735 6.541 4.404 1.00 81.25 81 LEU A C 1
ATOM 625 O O . LEU A 1 81 ? 17.543 5.661 4.681 1.00 81.25 81 LEU A O 1
ATOM 629 N N . LEU A 1 82 ? 16.950 7.439 3.437 1.00 76.00 82 LEU A N 1
ATOM 630 C CA . LEU A 1 82 ? 18.118 7.406 2.553 1.00 76.00 82 LEU A CA 1
ATOM 631 C C . LEU A 1 82 ? 19.431 7.627 3.314 1.00 76.00 82 LEU A C 1
ATOM 633 O O . LEU A 1 82 ? 20.407 6.922 3.068 1.00 76.00 82 LEU A O 1
ATOM 637 N N . LEU A 1 83 ? 19.460 8.530 4.297 1.00 78.56 83 LEU A N 1
ATOM 638 C CA . LEU A 1 83 ? 20.604 8.670 5.204 1.00 78.56 83 LEU A CA 1
ATOM 639 C C . LEU A 1 83 ? 20.837 7.384 6.008 1.00 78.56 83 LEU A C 1
ATOM 641 O O . LEU A 1 83 ? 21.972 6.927 6.106 1.00 78.56 83 LEU A O 1
ATOM 645 N N . GLY A 1 84 ? 19.770 6.755 6.501 1.00 80.56 84 GLY A N 1
ATOM 646 C CA . GLY A 1 84 ? 19.825 5.480 7.214 1.00 80.56 84 GLY A CA 1
ATOM 647 C C . GLY A 1 84 ? 20.332 4.307 6.370 1.00 80.56 84 GLY A C 1
ATOM 648 O O . GLY A 1 84 ? 20.880 3.362 6.936 1.00 80.56 84 GLY A O 1
ATOM 649 N N . LEU A 1 85 ? 20.205 4.365 5.037 1.00 81.44 85 LEU A N 1
ATOM 650 C CA . LEU A 1 85 ? 20.762 3.348 4.139 1.00 81.44 85 LEU A CA 1
ATOM 651 C C . LEU A 1 85 ? 22.292 3.390 4.079 1.00 81.44 85 LEU A C 1
ATOM 653 O O . LEU A 1 85 ? 22.900 2.338 3.929 1.00 81.44 85 LEU A O 1
ATOM 657 N N . HIS A 1 86 ? 22.943 4.544 4.268 1.00 76.56 86 HIS A N 1
ATOM 658 C CA . HIS A 1 86 ? 24.407 4.660 4.143 1.00 76.56 86 HIS A CA 1
ATOM 659 C C . HIS A 1 86 ? 25.183 3.737 5.099 1.00 76.56 86 HIS A C 1
ATOM 661 O O . HIS A 1 86 ? 26.342 3.419 4.852 1.00 76.56 86 HIS A O 1
ATOM 667 N N . SER A 1 87 ? 24.563 3.303 6.199 1.00 78.50 87 SER A N 1
ATOM 668 C CA . SER A 1 87 ? 25.176 2.412 7.194 1.00 78.50 87 SER A CA 1
ATOM 669 C C . SER A 1 87 ? 24.716 0.953 7.086 1.00 78.50 87 SER A C 1
ATOM 671 O O . SER A 1 87 ? 24.989 0.165 7.990 1.00 78.50 87 SER A O 1
ATOM 673 N N . ARG A 1 88 ? 24.003 0.588 6.013 1.00 83.38 88 ARG A N 1
ATOM 674 C CA . ARG A 1 88 ? 23.419 -0.744 5.807 1.00 83.38 88 ARG A CA 1
ATOM 675 C C . ARG A 1 88 ? 24.386 -1.678 5.066 1.00 83.38 88 ARG A C 1
ATOM 677 O O . ARG A 1 88 ? 24.713 -1.389 3.913 1.00 83.38 88 ARG A O 1
ATOM 684 N N . PRO A 1 89 ? 24.886 -2.757 5.707 1.00 85.75 89 PRO A N 1
ATOM 685 C CA . PRO A 1 89 ? 25.813 -3.694 5.073 1.00 85.75 89 PRO A CA 1
ATOM 686 C C . PRO A 1 89 ? 25.135 -4.695 4.126 1.00 85.75 89 PRO A C 1
ATOM 688 O O . PRO A 1 89 ? 25.847 -5.402 3.416 1.00 85.75 89 PRO A O 1
ATOM 691 N N . GLU A 1 90 ? 23.801 -4.780 4.143 1.00 89.62 90 GLU A N 1
ATOM 692 C CA . GLU A 1 90 ? 23.001 -5.705 3.338 1.00 89.62 90 GLU A CA 1
ATOM 693 C C . GLU A 1 90 ? 23.320 -5.552 1.840 1.00 89.62 90 GLU A C 1
ATOM 695 O O . GLU A 1 90 ? 23.511 -4.437 1.336 1.00 89.62 90 GLU A O 1
ATOM 700 N N . LEU A 1 91 ? 23.390 -6.673 1.118 1.00 89.50 91 LEU A N 1
ATOM 701 C CA . LEU A 1 91 ? 23.604 -6.678 -0.326 1.00 89.50 91 LEU A CA 1
ATOM 702 C C . LEU A 1 91 ? 22.266 -6.578 -1.063 1.00 89.50 91 LEU A C 1
ATOM 704 O O . LEU A 1 91 ? 21.235 -7.039 -0.575 1.00 89.50 91 LEU A O 1
ATOM 708 N N . LEU A 1 92 ? 22.263 -6.017 -2.274 1.00 85.25 92 LEU A N 1
ATOM 709 C CA . LEU A 1 92 ? 21.049 -5.972 -3.099 1.00 85.25 92 LEU A CA 1
ATOM 710 C C . LEU A 1 92 ? 20.508 -7.377 -3.414 1.00 85.25 92 LEU A C 1
ATOM 712 O O . LEU A 1 92 ? 19.292 -7.554 -3.486 1.00 85.25 92 LEU A O 1
ATOM 716 N N . GLY A 1 93 ? 21.386 -8.378 -3.536 1.00 85.62 93 GLY A N 1
ATOM 717 C CA . GLY A 1 93 ? 21.003 -9.782 -3.710 1.00 85.62 93 GLY A CA 1
ATOM 718 C C . GLY A 1 93 ? 20.289 -10.399 -2.503 1.00 85.62 93 GLY A C 1
ATOM 719 O O . GLY A 1 93 ? 19.500 -11.324 -2.675 1.00 85.62 93 GLY A O 1
ATOM 720 N N . ASP A 1 94 ? 20.490 -9.857 -1.297 1.00 87.31 94 ASP A N 1
ATOM 721 C CA . ASP A 1 94 ? 19.758 -10.303 -0.105 1.00 87.31 94 ASP A CA 1
ATOM 722 C C . ASP A 1 94 ? 18.305 -9.791 -0.117 1.00 87.31 94 ASP A C 1
ATOM 724 O O . ASP A 1 94 ? 17.419 -10.400 0.483 1.00 87.31 94 ASP A O 1
ATOM 728 N N . LEU A 1 95 ? 18.049 -8.671 -0.806 1.00 85.94 95 LEU A N 1
ATOM 729 C CA . LEU A 1 95 ? 16.721 -8.057 -0.922 1.00 85.94 95 LEU A CA 1
ATOM 730 C C . LEU A 1 95 ? 15.907 -8.610 -2.094 1.00 85.94 95 LEU A C 1
ATOM 732 O O . LEU A 1 95 ? 14.681 -8.684 -2.015 1.00 85.94 95 LEU A O 1
ATOM 736 N N . VAL A 1 96 ? 16.577 -8.973 -3.187 1.00 86.38 96 VAL A N 1
ATOM 737 C CA . VAL A 1 96 ? 15.951 -9.548 -4.379 1.00 86.38 96 VAL A CA 1
ATOM 738 C C . VAL A 1 96 ? 16.545 -10.938 -4.594 1.00 86.38 96 VAL A C 1
ATOM 740 O O . VAL A 1 96 ? 17.625 -11.055 -5.165 1.00 86.38 96 VAL A O 1
ATOM 743 N N . PRO A 1 97 ? 15.859 -12.007 -4.156 1.00 84.94 97 PRO A N 1
ATOM 744 C CA . PRO A 1 97 ? 16.368 -13.361 -4.323 1.00 84.94 97 PRO A CA 1
ATOM 745 C C . PRO A 1 97 ? 16.559 -13.717 -5.802 1.00 84.94 97 PRO A C 1
ATOM 747 O O . PRO A 1 97 ? 15.696 -13.404 -6.626 1.00 84.94 97 PRO A O 1
ATOM 750 N N . ASP A 1 98 ? 17.619 -14.462 -6.128 1.00 88.44 98 ASP A N 1
ATOM 751 C CA . ASP A 1 98 ? 17.914 -14.895 -7.504 1.00 88.44 98 ASP A CA 1
ATOM 752 C C . ASP A 1 98 ? 16.711 -15.528 -8.234 1.00 88.44 98 ASP A C 1
ATOM 754 O O . ASP A 1 98 ? 16.477 -15.173 -9.390 1.00 88.44 98 ASP A O 1
ATOM 758 N N . PRO A 1 99 ? 15.870 -16.384 -7.608 1.00 90.62 99 PRO A N 1
ATOM 759 C CA . PRO A 1 99 ? 14.681 -16.913 -8.281 1.00 90.62 99 PRO A CA 1
ATOM 760 C C . PRO A 1 99 ? 13.664 -15.833 -8.680 1.00 90.62 99 PRO A C 1
ATOM 762 O O . PRO A 1 99 ? 13.008 -15.951 -9.715 1.00 90.62 99 PRO A O 1
ATOM 765 N N . ALA A 1 100 ? 13.524 -14.775 -7.874 1.00 84.44 100 ALA A N 1
ATOM 766 C CA . ALA A 1 100 ? 12.635 -13.656 -8.176 1.00 84.44 100 ALA A CA 1
ATOM 767 C C . ALA A 1 100 ? 13.190 -12.805 -9.328 1.00 84.44 100 ALA A C 1
ATOM 769 O O . ALA A 1 100 ? 12.428 -12.388 -10.208 1.00 84.44 100 ALA A O 1
ATOM 770 N N . PHE A 1 101 ? 14.511 -12.597 -9.359 1.00 90.25 101 PHE A N 1
ATOM 771 C CA . PHE A 1 101 ? 15.181 -11.929 -10.471 1.00 90.25 101 PHE A CA 1
ATOM 772 C C . PHE A 1 101 ? 15.055 -12.733 -11.772 1.00 90.25 101 PHE A C 1
ATOM 774 O O . PHE A 1 101 ? 14.613 -12.183 -12.778 1.00 90.25 101 PHE A O 1
ATOM 781 N N . GLU A 1 102 ? 15.361 -14.034 -11.753 1.00 90.69 102 GLU A N 1
ATOM 782 C CA . GLU A 1 102 ? 15.259 -14.910 -12.929 1.00 90.69 102 GLU A CA 1
ATOM 783 C C . GLU A 1 102 ? 13.834 -14.949 -13.488 1.00 90.69 102 GLU A C 1
ATOM 785 O O . GLU A 1 102 ? 13.646 -14.798 -14.694 1.00 90.69 102 GLU A O 1
ATOM 790 N N . SER A 1 103 ? 12.825 -15.063 -12.618 1.00 90.25 103 SER A N 1
ATOM 791 C CA . SER A 1 103 ? 11.419 -14.996 -13.027 1.00 90.25 103 SER A CA 1
ATOM 792 C C . SER A 1 103 ? 11.087 -13.649 -13.678 1.00 90.25 103 SER A C 1
ATOM 794 O O . SER A 1 103 ? 10.489 -13.600 -14.753 1.00 90.25 103 SER A O 1
ATOM 796 N N . SER A 1 104 ? 11.519 -12.534 -13.083 1.00 86.12 104 SER A N 1
ATOM 797 C CA . SER A 1 104 ? 11.286 -11.196 -13.646 1.00 86.12 104 SER A CA 1
ATOM 798 C C . SER A 1 104 ? 11.983 -11.012 -15.000 1.00 86.12 104 SER A C 1
ATOM 800 O O . SER A 1 104 ? 11.392 -10.475 -15.938 1.00 86.12 104 SER A O 1
ATOM 802 N N . LEU A 1 105 ? 13.220 -11.500 -15.125 1.00 89.50 105 LEU A N 1
ATOM 803 C CA . LEU A 1 105 ? 14.008 -11.469 -16.354 1.00 89.50 105 LEU A CA 1
ATOM 804 C C . LEU A 1 105 ? 13.377 -12.337 -17.451 1.00 89.50 105 LEU A C 1
ATOM 806 O O . LEU A 1 105 ? 13.345 -11.941 -18.617 1.00 89.50 105 LEU A O 1
ATOM 810 N N . GLU A 1 106 ? 12.829 -13.500 -17.103 1.00 88.44 106 GLU A N 1
ATOM 811 C CA . GLU A 1 106 ? 12.101 -14.349 -18.041 1.00 88.44 106 GLU A CA 1
ATOM 812 C C . GLU A 1 106 ? 10.885 -13.618 -18.622 1.00 88.44 106 GLU A C 1
ATOM 814 O O . GLU A 1 106 ? 10.792 -13.471 -19.843 1.00 88.44 106 GLU A O 1
ATOM 819 N N . HIS A 1 107 ? 10.018 -13.063 -17.774 1.00 87.00 107 HIS A N 1
ATOM 820 C CA . HIS A 1 107 ? 8.849 -12.309 -18.236 1.00 87.00 107 HIS A CA 1
ATOM 821 C C . HIS A 1 107 ? 9.246 -11.072 -19.059 1.00 87.00 107 HIS A C 1
ATOM 823 O O . HIS A 1 107 ? 8.671 -10.817 -20.120 1.00 87.00 107 HIS A O 1
ATOM 829 N N . ALA A 1 108 ? 10.268 -10.327 -18.624 1.00 82.50 108 ALA A N 1
ATOM 830 C CA . ALA A 1 108 ? 10.751 -9.148 -19.341 1.00 82.50 108 ALA A CA 1
ATOM 831 C C . ALA A 1 108 ? 11.311 -9.496 -20.733 1.00 82.50 108 ALA A C 1
ATOM 833 O O . ALA A 1 108 ? 11.058 -8.784 -21.705 1.00 82.50 108 ALA A O 1
ATOM 834 N N . THR A 1 109 ? 12.047 -10.606 -20.862 1.00 86.88 109 THR A N 1
ATOM 835 C CA . THR A 1 109 ? 12.632 -11.033 -22.149 1.00 86.88 109 THR A CA 1
ATOM 836 C C . THR A 1 109 ? 11.598 -11.598 -23.126 1.00 86.88 109 THR A C 1
ATOM 838 O O . THR A 1 109 ? 11.801 -11.518 -24.344 1.00 86.88 109 THR A O 1
ATOM 841 N N . GLN A 1 110 ? 10.475 -12.113 -22.618 1.00 87.00 110 GLN A N 1
ATOM 842 C CA . GLN A 1 110 ? 9.363 -12.625 -23.423 1.00 87.00 110 GLN A CA 1
ATOM 843 C C . GLN A 1 110 ? 8.492 -11.520 -24.043 1.00 87.00 110 GLN A C 1
ATOM 845 O O . GLN A 1 110 ? 7.847 -11.777 -25.060 1.00 87.00 110 GLN A O 1
ATOM 850 N N . ALA A 1 111 ? 8.524 -10.290 -23.514 1.00 87.19 111 ALA A N 1
ATOM 851 C CA . ALA A 1 111 ? 7.766 -9.137 -24.015 1.00 87.19 111 ALA A CA 1
ATOM 852 C C . ALA A 1 111 ? 8.316 -8.597 -25.359 1.00 87.19 111 ALA A C 1
ATOM 854 O O . ALA A 1 111 ? 8.863 -7.495 -25.453 1.00 87.19 111 ALA A O 1
ATOM 855 N N . THR A 1 112 ? 8.204 -9.401 -26.417 1.00 85.31 112 THR A N 1
ATOM 856 C CA . THR A 1 112 ? 8.838 -9.164 -27.722 1.00 85.31 112 THR A CA 1
ATOM 857 C C . THR A 1 112 ? 8.253 -7.957 -28.449 1.00 85.31 112 THR A C 1
ATOM 859 O O . THR A 1 112 ? 9.007 -7.179 -29.031 1.00 85.31 112 THR A O 1
ATOM 862 N N . GLU A 1 113 ? 6.942 -7.754 -28.368 1.00 85.94 113 GLU A N 1
ATOM 863 C CA . GLU A 1 113 ? 6.244 -6.619 -28.971 1.00 85.94 113 GLU A CA 1
ATOM 864 C C . GLU A 1 113 ? 6.647 -5.307 -28.293 1.00 85.94 113 GLU A C 1
ATOM 866 O O . GLU A 1 113 ? 6.992 -4.340 -28.971 1.00 85.94 113 GLU A O 1
ATOM 871 N N . LEU A 1 114 ? 6.681 -5.292 -26.954 1.00 83.50 114 LEU A N 1
ATOM 872 C CA . LEU A 1 114 ? 7.131 -4.132 -26.185 1.00 83.50 114 LEU A CA 1
ATOM 873 C C . LEU A 1 114 ? 8.594 -3.800 -26.499 1.00 83.50 114 LEU A C 1
ATOM 875 O O . LEU A 1 114 ? 8.927 -2.638 -26.718 1.00 83.50 114 LEU A O 1
ATOM 879 N N . ARG A 1 115 ? 9.467 -4.814 -26.572 1.00 86.62 115 ARG A N 1
ATOM 880 C CA . ARG A 1 115 ? 10.872 -4.631 -26.956 1.00 86.62 115 ARG A CA 1
ATOM 881 C C . ARG A 1 115 ? 10.999 -4.009 -28.346 1.00 86.62 115 ARG A C 1
ATOM 883 O O . ARG A 1 115 ? 11.750 -3.049 -28.503 1.00 86.62 115 ARG A O 1
ATOM 890 N N . ALA A 1 116 ? 10.287 -4.545 -29.336 1.00 88.62 116 ALA A N 1
ATOM 891 C CA . ALA A 1 116 ? 10.331 -4.031 -30.702 1.00 88.62 116 ALA A CA 1
ATOM 892 C C . ALA A 1 116 ? 9.867 -2.569 -30.765 1.00 88.62 116 ALA A C 1
ATOM 894 O O . ALA A 1 116 ? 10.506 -1.745 -31.419 1.00 88.62 116 ALA A O 1
ATOM 895 N N . GLU A 1 117 ? 8.814 -2.228 -30.020 1.00 88.50 117 GLU A N 1
ATOM 896 C CA . GLU A 1 117 ? 8.298 -0.863 -29.949 1.00 88.50 117 GLU A CA 1
ATOM 897 C C . GLU A 1 117 ? 9.271 0.099 -29.252 1.00 88.50 117 GLU A C 1
ATOM 899 O O . GLU A 1 117 ? 9.503 1.199 -29.747 1.00 88.50 117 GLU A O 1
ATOM 904 N N . LEU A 1 118 ? 9.910 -0.310 -28.151 1.00 86.31 118 LEU A N 1
ATOM 905 C CA . LEU A 1 118 ? 10.929 0.505 -27.479 1.00 86.31 118 LEU A CA 1
ATOM 906 C C . LEU A 1 118 ? 12.160 0.736 -28.367 1.00 86.31 118 LEU A C 1
ATOM 908 O O . LEU A 1 118 ? 12.660 1.860 -28.430 1.00 86.31 118 LEU A O 1
ATOM 912 N N . ILE A 1 119 ? 12.624 -0.293 -29.089 1.00 89.25 119 ILE A N 1
ATOM 913 C CA . ILE A 1 119 ? 13.708 -0.161 -30.077 1.00 89.25 119 ILE A CA 1
ATOM 914 C C . ILE A 1 119 ? 13.300 0.842 -31.156 1.00 89.25 119 ILE A C 1
ATOM 916 O O . ILE A 1 119 ? 14.077 1.743 -31.472 1.00 89.25 119 ILE A O 1
ATOM 920 N N . ARG A 1 120 ? 12.078 0.732 -31.687 1.00 92.19 120 ARG A N 1
ATOM 921 C CA . ARG A 1 120 ? 11.548 1.663 -32.687 1.00 92.19 120 ARG A CA 1
ATOM 922 C C . ARG A 1 120 ? 11.521 3.096 -32.157 1.00 92.19 120 ARG A C 1
ATOM 924 O O . ARG A 1 120 ? 12.077 3.984 -32.798 1.00 92.19 120 ARG A O 1
ATOM 931 N N . LEU A 1 121 ? 10.937 3.326 -30.980 1.00 89.38 121 LEU A N 1
ATOM 932 C CA . LEU A 1 121 ? 10.861 4.650 -30.354 1.00 89.38 121 LEU A CA 1
ATOM 933 C C . LEU A 1 121 ? 12.251 5.247 -30.090 1.00 89.38 121 LEU A C 1
ATOM 935 O O . LEU A 1 121 ? 12.465 6.433 -30.335 1.00 89.38 121 LEU A O 1
ATOM 939 N N . GLY A 1 122 ? 13.205 4.431 -29.635 1.00 88.56 122 GLY A N 1
ATOM 940 C CA . GLY A 1 122 ? 14.577 4.865 -29.381 1.00 88.56 122 GLY A CA 1
ATOM 941 C C . GLY A 1 122 ? 15.335 5.218 -30.661 1.00 88.56 122 GLY A C 1
ATOM 942 O O . GLY A 1 122 ? 15.902 6.306 -30.767 1.00 88.56 122 GLY A O 1
ATOM 943 N N . VAL A 1 123 ? 15.315 4.328 -31.655 1.00 91.25 123 VAL A N 1
ATOM 944 C CA . VAL A 1 123 ? 16.068 4.471 -32.913 1.00 91.25 123 VAL A CA 1
ATOM 945 C C . VAL A 1 123 ? 15.489 5.568 -33.805 1.00 91.25 123 VAL A C 1
ATOM 947 O O . VAL A 1 123 ? 16.239 6.303 -34.443 1.00 91.25 123 VAL A O 1
ATOM 950 N N . HIS A 1 124 ? 14.168 5.747 -33.812 1.00 91.44 124 HIS A N 1
ATOM 951 C CA . HIS A 1 124 ? 13.516 6.848 -34.532 1.00 91.44 124 HIS A CA 1
ATOM 952 C C . HIS A 1 124 ? 13.479 8.156 -33.731 1.00 91.44 124 HIS A C 1
ATOM 954 O O . HIS A 1 124 ? 12.910 9.144 -34.198 1.00 91.44 124 HIS A O 1
ATOM 960 N N . SER A 1 125 ? 14.096 8.204 -32.544 1.00 90.19 125 SER A N 1
ATOM 961 C CA . SER A 1 125 ? 14.195 9.447 -31.783 1.00 90.19 125 SER A CA 1
ATOM 962 C C . SER A 1 125 ? 15.127 10.455 -32.481 1.00 90.19 125 SER A C 1
ATOM 964 O O . SER A 1 125 ? 16.167 10.076 -33.034 1.00 90.19 125 SER A O 1
ATOM 966 N N . PRO A 1 126 ? 14.830 11.768 -32.414 1.00 88.50 126 PRO A N 1
ATOM 967 C CA . PRO A 1 126 ? 15.723 12.801 -32.944 1.00 88.50 126 PRO A CA 1
ATOM 968 C C . PRO A 1 126 ? 17.125 12.762 -32.323 1.00 88.50 126 PRO A C 1
ATOM 970 O O . PRO A 1 126 ? 18.109 13.071 -32.990 1.00 88.50 126 PRO A O 1
ATOM 973 N N . ILE A 1 127 ? 17.224 12.353 -31.053 1.00 88.62 127 ILE A N 1
ATOM 974 C CA . ILE A 1 127 ? 18.496 12.235 -30.333 1.00 88.62 127 ILE A CA 1
ATOM 975 C C . ILE A 1 127 ? 19.365 11.153 -30.975 1.00 88.62 1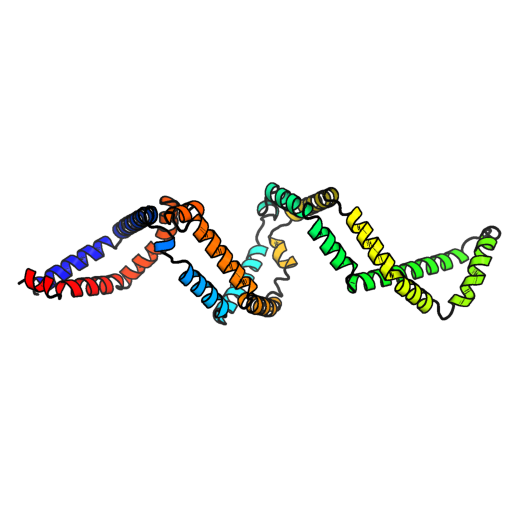27 ILE A C 1
ATOM 977 O O . ILE A 1 127 ? 20.533 11.409 -31.261 1.00 88.62 127 ILE A O 1
ATOM 981 N N . PHE A 1 128 ? 18.798 9.977 -31.264 1.00 89.31 128 PHE A N 1
ATOM 982 C CA . PHE A 1 128 ? 19.526 8.903 -31.938 1.00 89.31 128 PHE A CA 1
ATOM 983 C C . PHE A 1 128 ? 19.955 9.308 -33.352 1.00 89.31 128 PHE A C 1
ATOM 985 O O . PHE A 1 128 ? 21.103 9.087 -33.730 1.00 89.31 128 PHE A O 1
ATOM 992 N N . ALA A 1 129 ? 19.073 9.963 -34.114 1.00 88.12 129 ALA A N 1
ATOM 993 C CA . ALA A 1 129 ? 19.397 10.462 -35.449 1.00 88.12 129 ALA A CA 1
ATOM 994 C C . ALA A 1 129 ? 20.573 11.455 -35.434 1.00 88.12 129 ALA A C 1
ATOM 996 O O . ALA A 1 129 ? 21.471 11.365 -36.277 1.00 88.12 129 ALA A O 1
ATOM 997 N N . ASN A 1 130 ? 20.589 12.372 -34.464 1.00 89.44 130 ASN A N 1
ATOM 998 C CA . ASN A 1 130 ? 21.667 13.343 -34.286 1.00 89.44 130 ASN A CA 1
ATOM 999 C C . ASN A 1 130 ? 22.972 12.663 -33.860 1.00 89.44 130 ASN A C 1
ATOM 1001 O O . ASN A 1 130 ? 24.002 12.902 -34.483 1.00 89.44 130 ASN A O 1
ATOM 1005 N N . LEU A 1 131 ? 22.921 11.777 -32.859 1.00 91.19 131 LEU A N 1
ATOM 1006 C CA . LEU A 1 131 ? 24.086 11.030 -32.381 1.00 91.19 131 LEU A CA 1
ATOM 1007 C C . LEU A 1 131 ? 24.714 10.200 -33.503 1.00 91.19 131 LEU A C 1
ATOM 1009 O O . LEU A 1 131 ? 25.920 10.246 -33.715 1.00 91.19 131 LEU A O 1
ATOM 1013 N N . LEU A 1 132 ? 23.893 9.465 -34.251 1.00 90.56 132 LEU A N 1
ATOM 1014 C CA . LEU A 1 132 ? 24.363 8.643 -35.357 1.00 90.56 132 LEU A CA 1
ATOM 1015 C C . LEU A 1 132 ? 24.935 9.498 -36.493 1.00 90.56 132 LEU A C 1
ATOM 1017 O O . LEU A 1 132 ? 25.946 9.127 -37.082 1.00 90.56 132 LEU A O 1
ATOM 1021 N N . SER A 1 133 ? 24.319 10.647 -36.786 1.00 90.50 133 SER A N 1
ATOM 1022 C CA . SER A 1 133 ? 24.850 11.591 -37.774 1.00 90.50 133 SER A CA 1
ATOM 1023 C C . SER A 1 133 ? 26.220 12.128 -37.363 1.00 90.50 133 SER A C 1
ATOM 1025 O O . SER A 1 133 ? 27.111 12.194 -38.205 1.00 90.50 133 SER A O 1
ATOM 1027 N N . GLU A 1 134 ? 26.398 12.455 -36.083 1.00 90.31 134 GLU A N 1
ATOM 1028 C CA . GLU A 1 134 ? 27.667 12.931 -35.529 1.00 90.31 134 GLU A CA 1
ATOM 1029 C C . GLU A 1 134 ? 28.740 11.837 -35.561 1.00 90.31 134 GLU A C 1
ATOM 1031 O O . GLU A 1 134 ? 29.830 12.063 -36.074 1.00 90.31 134 GLU A O 1
ATOM 1036 N N . ILE A 1 135 ? 28.419 10.618 -35.108 1.00 91.06 135 ILE A N 1
ATOM 1037 C CA . ILE A 1 135 ? 29.349 9.478 -35.154 1.00 91.06 135 ILE A CA 1
ATOM 1038 C C . ILE A 1 135 ? 29.792 9.207 -36.593 1.00 91.06 135 ILE A C 1
ATOM 1040 O O . ILE A 1 135 ? 30.981 9.008 -36.836 1.00 91.06 135 ILE A O 1
ATOM 1044 N N . LEU A 1 136 ? 28.862 9.210 -37.556 1.00 89.44 136 LEU A N 1
ATOM 1045 C CA . LEU A 1 136 ? 29.186 9.009 -38.969 1.00 89.44 136 LEU A CA 1
ATOM 1046 C C . LEU A 1 136 ? 30.054 10.144 -39.518 1.00 89.44 136 LEU A C 1
ATOM 1048 O O . LEU A 1 136 ? 31.005 9.874 -40.247 1.00 89.44 136 LEU A O 1
ATOM 1052 N N . PHE A 1 137 ? 29.748 11.394 -39.169 1.00 86.75 137 PHE A N 1
ATOM 1053 C CA . PHE A 1 137 ? 30.521 12.556 -39.596 1.00 86.75 137 PHE A CA 1
ATOM 1054 C C . PHE A 1 137 ? 31.961 12.481 -39.078 1.00 86.75 137 PHE A C 1
ATOM 1056 O O . PHE A 1 137 ? 32.895 12.511 -39.880 1.00 86.75 137 PHE A O 1
ATOM 1063 N N . THR A 1 138 ? 32.128 12.281 -37.769 1.00 86.50 138 THR A N 1
ATOM 1064 C CA . THR A 1 138 ? 33.434 12.169 -37.109 1.00 86.50 138 THR A CA 1
ATOM 1065 C C . THR A 1 138 ? 34.212 10.961 -37.619 1.00 86.50 138 THR A C 1
ATOM 1067 O O . THR A 1 138 ? 35.366 11.106 -37.998 1.00 86.50 138 THR A O 1
ATOM 1070 N N . SER A 1 139 ? 33.573 9.797 -37.781 1.00 86.06 139 SER A N 1
ATOM 1071 C CA . SER A 1 139 ? 34.249 8.596 -38.302 1.00 86.06 139 SER A CA 1
ATOM 1072 C C . SER A 1 139 ? 34.755 8.775 -39.740 1.00 86.06 139 SER A C 1
ATOM 1074 O O . SER A 1 139 ? 35.837 8.297 -40.079 1.00 86.06 139 SER A O 1
ATOM 1076 N N . ILE A 1 140 ? 33.991 9.460 -40.604 1.00 83.88 140 ILE A N 1
ATOM 1077 C CA . ILE A 1 140 ? 34.427 9.773 -41.977 1.00 83.88 140 ILE A CA 1
ATOM 1078 C C . ILE A 1 140 ? 35.587 10.776 -41.947 1.00 83.88 140 ILE A C 1
ATOM 1080 O O . ILE A 1 140 ? 36.547 10.628 -42.706 1.00 83.88 140 ILE A O 1
ATOM 1084 N N . GLN A 1 141 ? 35.510 11.784 -41.076 1.00 80.00 141 GLN A N 1
ATOM 1085 C CA . GLN A 1 141 ? 36.559 12.786 -40.909 1.00 80.00 141 GLN A CA 1
ATOM 1086 C C . GLN A 1 141 ? 37.870 12.165 -40.397 1.00 80.00 141 GLN A C 1
ATOM 1088 O O . GLN A 1 141 ? 38.936 12.453 -40.951 1.00 80.00 141 GLN A O 1
ATOM 1093 N N . ASP A 1 142 ? 37.791 11.282 -39.402 1.00 79.94 142 ASP A N 1
ATOM 1094 C CA . ASP A 1 142 ? 38.933 10.580 -38.810 1.00 79.94 142 ASP A CA 1
ATOM 1095 C C . ASP A 1 142 ? 39.589 9.647 -39.831 1.00 79.94 142 ASP A C 1
ATOM 1097 O O . 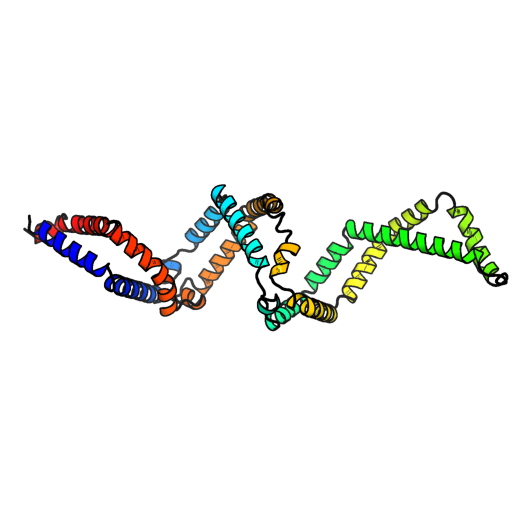ASP A 1 142 ? 40.791 9.752 -40.075 1.00 79.94 142 ASP A O 1
ATOM 1101 N N . PHE A 1 143 ? 38.796 8.822 -40.530 1.00 79.31 143 PHE A N 1
ATOM 1102 C CA . PHE A 1 143 ? 39.299 7.934 -41.583 1.00 79.31 143 PHE A CA 1
ATOM 1103 C C . PHE A 1 143 ? 40.100 8.700 -42.643 1.00 79.31 143 PHE A C 1
ATOM 1105 O O . PHE A 1 143 ? 41.182 8.275 -43.054 1.00 79.31 143 PHE A O 1
ATOM 1112 N N . MET A 1 144 ? 39.600 9.857 -43.082 1.00 72.44 144 MET A N 1
ATOM 1113 C CA . MET A 1 144 ? 40.331 10.654 -44.060 1.00 72.44 144 MET A CA 1
ATOM 1114 C C . MET A 1 144 ? 41.603 11.287 -43.493 1.00 72.44 144 MET A C 1
ATOM 1116 O O . MET A 1 144 ? 42.632 11.291 -44.172 1.00 72.44 144 MET A O 1
ATOM 1120 N N . SER A 1 145 ? 41.545 11.807 -42.270 1.00 69.19 145 SER A N 1
ATOM 1121 C CA . SER A 1 145 ? 42.696 12.433 -41.611 1.00 69.19 145 SER A CA 1
ATOM 1122 C C . SER A 1 145 ? 43.835 11.423 -41.421 1.00 69.19 145 SER A C 1
ATOM 1124 O O . SER A 1 145 ? 44.993 11.718 -41.733 1.00 69.19 145 SER A O 1
ATOM 1126 N N . ASP A 1 146 ? 43.495 10.190 -41.039 1.00 65.75 146 ASP A N 1
ATOM 1127 C CA . ASP A 1 146 ? 44.438 9.078 -40.917 1.00 65.75 146 ASP A CA 1
ATOM 1128 C C . ASP A 1 146 ? 45.027 8.664 -42.274 1.00 65.75 146 ASP A C 1
ATOM 1130 O O . ASP A 1 146 ? 46.237 8.437 -42.395 1.00 65.75 146 ASP A O 1
ATOM 1134 N N . THR A 1 147 ? 44.217 8.635 -43.340 1.00 58.41 147 THR A N 1
ATOM 1135 C CA . THR A 1 147 ? 44.740 8.356 -44.690 1.00 58.41 147 THR A CA 1
ATOM 1136 C C . THR A 1 147 ? 45.678 9.456 -45.201 1.00 58.41 147 THR A C 1
ATOM 1138 O O . THR A 1 147 ? 46.695 9.133 -45.816 1.00 58.41 147 THR A O 1
ATOM 1141 N N . GLN A 1 148 ? 45.432 10.735 -44.891 1.00 52.84 148 GLN A N 1
ATOM 1142 C CA . GLN A 1 148 ? 46.375 11.824 -45.183 1.00 52.84 148 GLN A CA 1
ATOM 1143 C C . GLN A 1 148 ? 47.697 11.653 -44.417 1.00 52.84 148 GLN A C 1
ATOM 1145 O O . GLN A 1 148 ? 48.764 11.815 -45.013 1.00 52.84 148 GLN A O 1
ATOM 1150 N N . ALA A 1 149 ? 47.664 11.233 -43.149 1.00 53.22 149 ALA A N 1
ATOM 1151 C CA . ALA A 1 149 ? 48.868 10.958 -42.358 1.00 53.22 149 ALA A CA 1
ATOM 1152 C C . ALA A 1 149 ? 49.694 9.760 -42.886 1.00 53.22 149 ALA A C 1
ATOM 1154 O O . ALA A 1 149 ? 50.926 9.760 -42.782 1.00 53.22 149 ALA A O 1
ATOM 1155 N N . MET A 1 150 ? 49.054 8.765 -43.514 1.00 48.53 150 MET A N 1
ATOM 1156 C CA . MET A 1 150 ? 49.733 7.615 -44.134 1.00 48.53 150 MET A CA 1
ATOM 1157 C C . MET A 1 150 ? 50.406 7.928 -45.481 1.00 48.53 150 MET A C 1
ATOM 1159 O O . MET A 1 150 ? 51.345 7.230 -45.870 1.00 48.53 150 MET A O 1
ATOM 1163 N N . THR A 1 151 ? 50.001 8.991 -46.184 1.00 51.09 151 THR A N 1
ATOM 1164 C CA . THR A 1 151 ? 50.601 9.358 -47.484 1.00 51.09 151 THR A CA 1
ATOM 1165 C C . THR A 1 151 ? 52.036 9.899 -47.396 1.00 51.09 151 THR A C 1
ATOM 1167 O O . THR A 1 151 ? 52.715 9.994 -48.417 1.00 51.09 151 THR A O 1
ATOM 1170 N N . GLY A 1 152 ? 52.543 10.193 -46.191 1.00 53.28 152 GLY A N 1
ATOM 1171 C CA . GLY A 1 152 ? 53.862 10.803 -45.984 1.00 53.28 152 GLY A CA 1
ATOM 1172 C C . GLY A 1 152 ? 55.004 9.878 -45.534 1.00 53.28 152 GLY A C 1
ATOM 1173 O O . GLY A 1 152 ? 56.107 10.378 -45.323 1.00 53.28 152 GLY A O 1
ATOM 1174 N N . ARG A 1 153 ? 54.792 8.564 -45.327 1.00 49.62 153 ARG A N 1
ATOM 1175 C CA . ARG A 1 153 ? 55.759 7.721 -44.574 1.00 49.62 153 ARG A CA 1
ATOM 1176 C C . ARG A 1 153 ? 56.151 6.364 -45.182 1.00 49.62 153 ARG A C 1
ATOM 1178 O O . ARG A 1 153 ? 56.562 5.475 -44.443 1.00 49.62 153 ARG A O 1
ATOM 1185 N N . VAL A 1 154 ? 56.120 6.189 -46.507 1.00 47.22 154 VAL A N 1
ATOM 1186 C CA . VAL A 1 154 ? 56.652 4.956 -47.136 1.00 47.22 154 VAL A CA 1
ATOM 1187 C C . VAL A 1 154 ? 57.610 5.260 -48.300 1.00 47.22 154 VAL A C 1
ATOM 1189 O O . VAL A 1 154 ? 57.158 5.529 -49.417 1.00 47.22 154 VAL A O 1
ATOM 1192 N N . PRO A 1 155 ? 58.941 5.179 -48.093 1.00 44.16 155 PRO A N 1
ATOM 1193 C CA . PRO A 1 155 ? 59.919 5.193 -49.180 1.00 44.16 155 PRO A CA 1
ATOM 1194 C C . PRO A 1 155 ? 59.755 3.933 -50.051 1.00 44.16 155 PRO A C 1
ATOM 1196 O O . PRO A 1 155 ? 59.922 2.819 -49.567 1.00 44.16 155 PRO A O 1
ATOM 1199 N N . GLY A 1 156 ? 59.423 4.093 -51.338 1.00 57.53 156 GLY A N 1
ATOM 1200 C CA . GLY A 1 156 ? 59.414 2.996 -52.324 1.00 57.53 156 GLY A CA 1
ATOM 1201 C C . GLY A 1 156 ? 58.047 2.476 -52.803 1.00 57.53 156 GLY A C 1
ATOM 1202 O O . GLY A 1 156 ? 58.009 1.691 -53.746 1.00 57.53 156 GLY A O 1
ATOM 1203 N N . ALA A 1 157 ? 56.912 2.952 -52.278 1.00 52.91 157 ALA A N 1
ATOM 1204 C CA . ALA A 1 157 ? 55.570 2.493 -52.693 1.00 52.91 157 ALA A CA 1
ATOM 1205 C C . ALA A 1 157 ? 55.009 3.160 -53.980 1.00 52.91 157 ALA A C 1
ATOM 1207 O O . ALA A 1 157 ? 53.801 3.182 -54.220 1.00 52.91 157 ALA A O 1
ATOM 1208 N N . GLY A 1 158 ? 55.875 3.692 -54.850 1.00 49.81 158 GLY A N 1
ATOM 1209 C CA . GLY A 1 158 ? 55.501 4.574 -55.967 1.00 49.81 158 GLY A CA 1
ATOM 1210 C C . GLY A 1 158 ? 54.729 3.947 -57.141 1.00 49.81 158 GLY A C 1
ATOM 1211 O O . GLY A 1 158 ? 54.388 4.668 -58.075 1.00 49.81 158 GLY A O 1
ATOM 1212 N N . ARG A 1 159 ? 54.453 2.633 -57.145 1.00 51.06 159 ARG A N 1
ATOM 1213 C CA . ARG A 1 159 ? 53.748 1.967 -58.267 1.00 51.06 159 ARG A CA 1
ATOM 1214 C C . ARG A 1 159 ? 52.383 1.372 -57.916 1.00 51.06 159 ARG A C 1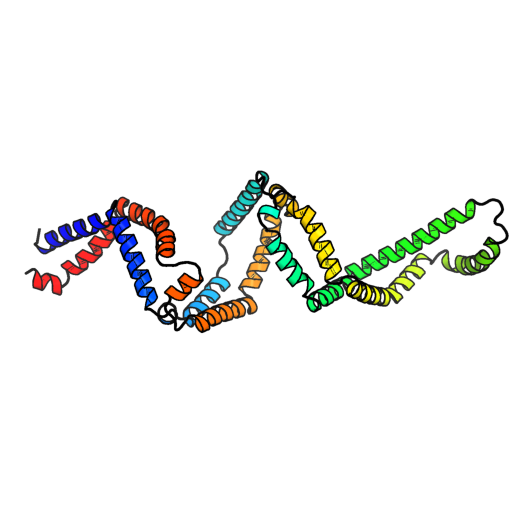
ATOM 1216 O O . ARG A 1 159 ? 51.544 1.299 -58.803 1.00 51.06 159 ARG A O 1
ATOM 1223 N N . LEU A 1 160 ? 52.124 1.033 -56.651 1.00 51.94 160 LEU A N 1
ATOM 1224 C CA . LEU A 1 160 ? 50.801 0.568 -56.197 1.00 51.94 160 LEU A CA 1
ATOM 1225 C C . LEU A 1 160 ? 49.894 1.731 -55.763 1.00 51.94 160 LEU A C 1
ATOM 1227 O O . LEU A 1 160 ? 48.681 1.653 -55.921 1.00 51.94 160 LEU A O 1
ATOM 1231 N N . LEU A 1 161 ? 50.475 2.850 -55.315 1.00 51.69 161 LEU A N 1
ATOM 1232 C CA . LEU A 1 161 ? 49.717 4.051 -54.949 1.00 51.69 161 LEU A CA 1
ATOM 1233 C C . LEU A 1 161 ? 49.170 4.824 -56.156 1.00 51.69 161 LEU A C 1
ATOM 1235 O O . LEU A 1 161 ? 48.134 5.460 -56.022 1.00 51.69 161 LEU A O 1
ATOM 1239 N N . ARG A 1 162 ? 49.798 4.740 -57.341 1.00 50.16 162 ARG A N 1
ATOM 1240 C CA . ARG A 1 162 ? 49.372 5.495 -58.540 1.00 50.16 162 ARG A CA 1
ATOM 1241 C C . ARG A 1 162 ? 47.977 5.111 -59.045 1.00 50.16 162 ARG A C 1
ATOM 1243 O O . ARG A 1 162 ? 47.262 5.976 -59.526 1.00 50.16 162 ARG A O 1
ATOM 1250 N N . PHE A 1 163 ? 47.559 3.857 -58.862 1.00 52.03 163 PHE A N 1
ATOM 1251 C CA . PHE A 1 163 ? 46.225 3.405 -59.278 1.00 52.03 163 PHE A CA 1
ATOM 1252 C C . PHE A 1 163 ? 45.113 3.890 -58.328 1.00 52.03 163 PHE A C 1
ATOM 1254 O O . PHE A 1 163 ? 43.997 4.156 -58.761 1.00 52.03 163 PHE A O 1
ATOM 1261 N N . GLY A 1 164 ? 45.426 4.060 -57.037 1.00 49.12 164 GLY A N 1
ATOM 1262 C CA . GLY A 1 164 ? 44.536 4.719 -56.073 1.00 49.12 164 GLY A CA 1
ATOM 1263 C C . GLY A 1 164 ? 44.587 6.249 -56.166 1.00 49.12 164 GLY A C 1
ATOM 1264 O O . GLY A 1 164 ? 43.583 6.913 -55.931 1.00 49.12 164 GLY A O 1
ATOM 1265 N N . GLN A 1 165 ? 45.732 6.812 -56.563 1.00 46.91 165 GLN A N 1
ATOM 1266 C CA . GLN A 1 165 ? 45.942 8.251 -56.738 1.00 46.91 165 GLN A CA 1
ATOM 1267 C C . GLN A 1 165 ? 45.086 8.847 -57.849 1.00 46.91 165 GLN A C 1
ATOM 1269 O O . GLN A 1 165 ? 44.666 9.980 -57.687 1.00 46.91 165 GLN A O 1
ATOM 1274 N N . ASP A 1 166 ? 44.785 8.134 -58.935 1.00 50.94 166 ASP A N 1
ATOM 1275 C CA . ASP A 1 166 ? 43.936 8.691 -60.001 1.00 50.94 166 ASP A CA 1
ATOM 1276 C C . ASP A 1 166 ? 42.456 8.778 -59.577 1.00 50.94 166 ASP A C 1
ATOM 1278 O O . ASP A 1 166 ? 41.772 9.746 -59.909 1.00 50.94 166 ASP A O 1
ATOM 1282 N N . LEU A 1 167 ? 41.984 7.839 -58.747 1.00 51.91 167 LEU A N 1
ATOM 1283 C CA . LEU A 1 167 ? 40.646 7.883 -58.139 1.00 51.91 167 LEU A CA 1
ATOM 1284 C C . LEU A 1 167 ? 40.551 8.925 -57.011 1.00 51.91 167 LEU A C 1
ATOM 1286 O O . LEU A 1 167 ? 39.534 9.603 -56.873 1.00 51.91 167 LEU A O 1
ATOM 1290 N N . VAL A 1 168 ? 41.621 9.096 -56.229 1.00 51.03 168 VAL A N 1
ATOM 1291 C CA . VAL A 1 168 ? 41.694 10.086 -55.144 1.00 51.03 168 VAL A CA 1
ATOM 1292 C C . VAL A 1 168 ? 41.916 11.502 -55.694 1.00 51.03 168 VAL A C 1
ATOM 1294 O O . VAL A 1 168 ? 41.204 12.419 -55.306 1.00 51.03 168 VAL A O 1
ATOM 1297 N N . ASN A 1 169 ? 42.814 11.710 -56.659 1.00 49.22 169 ASN A N 1
ATOM 1298 C CA . ASN A 1 169 ? 43.105 13.028 -57.238 1.00 49.22 169 ASN A CA 1
ATOM 1299 C C . ASN A 1 169 ? 41.990 13.559 -58.154 1.00 49.22 169 ASN A C 1
ATOM 1301 O O . ASN A 1 169 ? 41.932 14.767 -58.365 1.00 49.22 169 ASN A O 1
ATOM 1305 N N . GLN A 1 170 ? 41.088 12.716 -58.674 1.00 53.06 170 GLN A N 1
ATOM 1306 C CA . GLN A 1 170 ? 39.854 13.196 -59.319 1.00 53.06 170 GLN A CA 1
ATOM 1307 C C . GLN A 1 170 ? 38.773 13.605 -58.306 1.00 53.06 170 GLN A C 1
ATOM 1309 O O . GLN A 1 170 ? 37.967 14.484 -58.605 1.00 53.06 170 GLN A O 1
ATOM 1314 N N . ALA A 1 171 ? 38.766 13.022 -57.104 1.00 54.19 171 ALA A N 1
ATOM 1315 C CA . ALA A 1 171 ? 37.788 13.335 -56.063 1.00 54.19 171 ALA A CA 1
ATOM 1316 C C . ALA A 1 171 ? 38.220 14.512 -55.162 1.00 54.19 171 ALA A C 1
ATOM 1318 O O . ALA A 1 171 ? 37.398 15.342 -54.785 1.00 54.19 171 ALA A O 1
ATOM 1319 N N . VAL A 1 172 ? 39.512 14.636 -54.848 1.00 49.47 172 VAL A N 1
ATOM 1320 C CA . VAL A 1 172 ? 40.063 15.594 -53.868 1.00 49.47 172 VAL A CA 1
ATOM 1321 C C . VAL A 1 172 ? 39.909 17.084 -54.244 1.00 49.47 172 VAL A C 1
ATOM 1323 O O . VAL A 1 172 ? 39.556 17.867 -53.357 1.00 49.47 172 VAL A O 1
ATOM 1326 N N . PRO A 1 173 ? 40.073 17.535 -55.507 1.00 49.53 173 PRO A N 1
ATOM 1327 C CA . PRO A 1 173 ? 39.927 18.955 -55.854 1.00 49.53 173 PRO A CA 1
ATOM 1328 C C . PRO A 1 173 ? 38.489 19.477 -55.707 1.00 49.53 173 PRO A C 1
ATOM 1330 O O . PRO A 1 173 ? 38.289 20.662 -55.457 1.00 49.53 173 PRO A O 1
ATOM 1333 N N . ALA A 1 174 ? 37.486 18.598 -55.821 1.00 52.19 174 ALA A N 1
ATOM 1334 C CA . ALA A 1 174 ? 36.073 18.934 -55.624 1.00 52.19 174 ALA A CA 1
ATOM 1335 C C . ALA A 1 174 ? 35.661 18.964 -54.138 1.00 52.19 174 ALA A C 1
ATOM 1337 O O . ALA A 1 174 ? 34.620 19.525 -53.793 1.00 52.19 174 ALA A O 1
ATOM 1338 N N . LEU A 1 175 ? 36.480 18.379 -53.258 1.00 53.25 175 LEU A N 1
ATOM 1339 C CA . LEU A 1 175 ? 36.215 18.265 -51.826 1.00 53.25 175 LEU A CA 1
ATOM 1340 C C . LEU A 1 175 ? 36.793 19.458 -51.040 1.00 53.25 175 LEU A C 1
ATOM 1342 O O . LEU A 1 175 ? 36.149 19.914 -50.109 1.00 53.25 175 LEU A O 1
ATOM 1346 N N . GLY A 1 176 ? 37.913 20.057 -51.458 1.00 61.50 176 GLY A N 1
ATOM 1347 C CA . GLY A 1 176 ? 38.672 21.079 -50.707 1.00 61.50 176 GLY A CA 1
ATOM 1348 C C . GLY A 1 176 ? 37.888 22.074 -49.821 1.00 61.50 176 GLY A C 1
ATOM 1349 O O . GLY A 1 176 ? 38.061 22.056 -48.609 1.00 61.50 176 GLY A O 1
ATOM 1350 N N . GLN A 1 177 ? 37.038 22.947 -50.382 1.00 58.25 177 GLN A N 1
ATOM 1351 C CA . GLN A 1 177 ? 36.367 24.017 -49.604 1.00 58.25 177 GLN A CA 1
ATOM 1352 C C . GLN A 1 177 ? 34.913 23.715 -49.195 1.00 58.25 177 GLN A C 1
ATOM 1354 O O . GLN A 1 177 ? 34.324 24.478 -48.438 1.00 58.25 177 GLN A O 1
ATOM 1359 N N . ASN A 1 178 ? 34.315 22.619 -49.677 1.00 64.62 178 ASN A N 1
ATOM 1360 C CA . ASN A 1 178 ? 32.908 22.267 -49.419 1.00 64.62 178 ASN A CA 1
ATOM 1361 C C . ASN A 1 178 ? 32.739 20.846 -48.853 1.00 64.62 178 ASN A C 1
ATOM 1363 O O . ASN A 1 178 ? 31.627 20.314 -48.846 1.00 64.62 178 ASN A O 1
ATOM 1367 N N . PHE A 1 179 ? 33.831 20.231 -48.395 1.00 70.81 179 PHE A N 1
ATOM 1368 C CA . PHE A 1 179 ? 33.887 18.839 -47.954 1.00 70.81 179 PHE A CA 1
ATOM 1369 C C . PHE A 1 179 ? 32.890 18.524 -46.842 1.00 70.81 179 PHE A C 1
ATOM 1371 O O . PHE A 1 179 ? 32.052 17.632 -46.971 1.00 70.81 179 PHE A O 1
ATOM 1378 N N . GLU A 1 180 ? 32.955 19.312 -45.772 1.00 74.94 180 GLU A N 1
ATOM 1379 C CA . GLU A 1 180 ? 32.093 19.177 -44.605 1.00 74.94 180 GLU A CA 1
ATOM 1380 C C . GLU A 1 180 ? 30.614 19.230 -45.004 1.00 74.94 180 GLU A C 1
ATOM 1382 O O . GLU A 1 180 ? 29.822 18.383 -44.591 1.00 74.94 180 GLU A O 1
ATOM 1387 N N . ARG A 1 181 ? 30.249 20.178 -45.876 1.00 80.44 181 ARG A N 1
ATOM 1388 C CA . ARG A 1 181 ? 28.885 20.315 -46.395 1.00 80.44 181 ARG A CA 1
ATOM 1389 C C . ARG A 1 181 ? 28.457 19.079 -47.186 1.00 80.44 181 ARG A C 1
ATOM 1391 O O . ARG A 1 181 ? 27.348 18.599 -46.991 1.00 80.44 181 ARG A O 1
ATOM 1398 N N . ILE A 1 182 ? 29.332 18.541 -48.038 1.00 81.56 182 ILE A N 1
ATOM 1399 C CA . ILE A 1 182 ? 29.045 17.344 -48.841 1.00 81.56 182 ILE A CA 1
ATOM 1400 C C . ILE A 1 182 ? 28.815 16.117 -47.946 1.00 81.56 182 ILE A C 1
ATOM 1402 O O . ILE A 1 182 ? 27.852 15.385 -48.177 1.00 81.56 182 ILE A O 1
ATOM 1406 N N . ILE A 1 183 ? 29.638 15.904 -46.909 1.00 82.88 183 ILE A N 1
ATOM 1407 C CA . ILE A 1 183 ? 29.421 14.796 -45.963 1.00 82.88 183 ILE A CA 1
ATOM 1408 C C . ILE A 1 183 ? 28.124 15.000 -45.190 1.00 82.88 183 ILE A C 1
ATOM 1410 O O . ILE A 1 183 ? 27.319 14.075 -45.109 1.00 82.88 183 ILE A O 1
ATOM 1414 N N . LYS A 1 184 ? 27.894 16.196 -44.637 1.00 85.19 184 LYS A N 1
ATOM 1415 C CA . LYS A 1 184 ? 26.673 16.489 -43.874 1.00 85.19 184 LYS A CA 1
ATOM 1416 C C . LYS A 1 184 ? 25.420 16.275 -44.725 1.00 85.19 184 LYS A C 1
ATOM 1418 O O . LYS A 1 184 ? 24.473 15.643 -44.262 1.00 85.19 184 LYS A O 1
ATOM 1423 N N . ASP A 1 185 ? 25.433 16.705 -45.986 1.00 85.81 185 ASP A N 1
ATOM 1424 C CA . ASP A 1 185 ? 24.339 16.467 -46.932 1.00 85.81 185 ASP A CA 1
ATOM 1425 C C . ASP A 1 185 ? 24.169 14.977 -47.263 1.00 85.81 185 ASP A C 1
ATOM 1427 O O . ASP A 1 185 ? 23.038 14.491 -47.358 1.00 85.81 185 ASP A O 1
ATOM 1431 N N . PHE A 1 186 ? 25.268 14.234 -47.424 1.00 85.88 186 PHE A N 1
ATOM 1432 C CA . PHE A 1 186 ? 25.234 12.791 -47.656 1.00 85.88 186 PHE A CA 1
ATOM 1433 C C . PHE A 1 186 ? 24.659 12.033 -46.453 1.00 85.88 186 PHE A C 1
ATOM 1435 O O . PHE A 1 186 ? 23.748 11.223 -46.631 1.00 85.88 186 PHE A O 1
ATOM 1442 N N . ILE A 1 187 ? 25.131 12.325 -45.239 1.00 89.00 187 ILE A N 1
ATOM 1443 C CA . ILE A 1 187 ? 24.619 11.740 -43.995 1.00 89.00 187 ILE A CA 1
ATOM 1444 C C . ILE A 1 187 ? 23.138 12.071 -43.859 1.00 89.00 187 ILE A C 1
ATOM 1446 O O . ILE A 1 187 ? 22.327 11.159 -43.749 1.00 89.00 187 ILE A O 1
ATOM 1450 N N . ARG A 1 188 ? 22.747 13.344 -43.984 1.00 87.50 188 ARG A N 1
ATOM 1451 C CA . ARG A 1 188 ? 21.346 13.772 -43.865 1.00 87.50 188 ARG A CA 1
ATOM 1452 C C . ARG A 1 188 ? 20.421 13.069 -44.861 1.00 87.50 188 ARG A C 1
ATOM 1454 O O . ARG A 1 188 ? 19.308 12.701 -44.497 1.00 87.50 188 ARG A O 1
ATOM 1461 N N . LYS A 1 189 ? 20.858 12.865 -46.107 1.00 88.19 189 LYS A N 1
ATOM 1462 C CA . LYS A 1 189 ? 20.067 12.156 -47.130 1.00 88.19 189 LYS A CA 1
ATOM 1463 C C . LYS A 1 189 ? 19.929 10.658 -46.852 1.00 88.19 189 LYS A C 1
ATOM 1465 O O . LYS A 1 189 ? 18.947 10.062 -47.282 1.00 88.19 189 LYS A O 1
ATOM 1470 N N . ASN A 1 190 ? 20.887 10.054 -46.149 1.00 88.94 190 ASN A N 1
ATOM 1471 C CA . ASN A 1 190 ? 20.932 8.608 -45.925 1.00 88.94 190 ASN A CA 1
ATOM 1472 C C . ASN A 1 190 ? 20.582 8.185 -44.489 1.00 88.94 190 ASN A C 1
ATOM 1474 O O . ASN A 1 190 ? 20.321 7.003 -44.265 1.00 88.94 190 ASN A O 1
ATOM 1478 N N . ILE A 1 191 ? 20.509 9.119 -43.535 1.00 88.94 191 ILE A N 1
ATOM 1479 C CA . ILE A 1 191 ? 20.338 8.824 -42.106 1.00 88.94 191 ILE A CA 1
ATOM 1480 C C . ILE A 1 191 ? 19.077 8.006 -41.831 1.00 88.94 191 ILE A C 1
ATOM 1482 O O . ILE A 1 191 ? 19.132 7.059 -41.058 1.00 88.94 191 ILE A O 1
ATOM 1486 N N . GLY A 1 192 ? 17.971 8.281 -42.531 1.00 89.06 192 GLY A N 1
ATOM 1487 C CA . GLY A 1 192 ? 16.727 7.520 -42.376 1.00 89.06 192 GLY A CA 1
ATOM 1488 C C . GLY A 1 192 ? 16.872 6.043 -42.757 1.00 89.06 192 GLY A C 1
ATOM 1489 O O . GLY A 1 192 ? 16.320 5.170 -42.091 1.00 89.06 192 GLY A O 1
ATOM 1490 N N . LYS A 1 193 ? 17.671 5.738 -43.789 1.00 91.62 193 LYS A N 1
ATOM 1491 C CA . LYS A 1 193 ? 17.982 4.352 -44.168 1.00 91.62 193 LYS A CA 1
ATOM 1492 C C . LYS A 1 193 ? 18.866 3.687 -43.115 1.00 91.62 193 LYS A C 1
ATOM 1494 O O . LYS A 1 193 ? 18.630 2.531 -42.778 1.00 91.62 193 LYS A O 1
ATOM 1499 N N . THR A 1 194 ? 19.852 4.406 -42.582 1.00 90.19 194 THR A N 1
ATOM 1500 C CA . THR A 1 194 ? 20.716 3.890 -41.512 1.00 90.19 194 THR A CA 1
ATOM 1501 C C . THR A 1 194 ? 19.916 3.615 -40.240 1.00 90.19 194 THR A C 1
ATOM 1503 O O . THR A 1 194 ? 20.039 2.527 -39.700 1.00 90.19 194 THR A O 1
ATOM 1506 N N . ILE A 1 195 ? 19.028 4.526 -39.833 1.00 91.69 195 ILE A N 1
ATOM 1507 C CA . ILE A 1 195 ? 18.089 4.364 -38.710 1.00 91.69 195 ILE A CA 1
ATOM 1508 C C . ILE A 1 195 ? 17.254 3.092 -38.883 1.00 91.69 195 ILE A C 1
ATOM 1510 O O . ILE A 1 195 ? 17.243 2.239 -38.000 1.00 91.69 195 ILE A O 1
ATOM 1514 N N . LYS A 1 196 ? 16.622 2.906 -40.048 1.00 92.88 196 LYS A N 1
ATOM 1515 C CA . LYS A 1 196 ? 15.838 1.694 -40.329 1.00 92.88 196 LYS A CA 1
ATOM 1516 C C . LYS A 1 196 ? 16.690 0.422 -40.243 1.00 92.88 196 LYS A C 1
ATOM 1518 O O . LYS A 1 196 ? 16.284 -0.563 -39.634 1.00 92.88 196 LYS A O 1
ATOM 1523 N N . ASN A 1 197 ? 17.888 0.442 -40.821 1.00 92.75 197 ASN A N 1
ATOM 1524 C CA . ASN A 1 197 ? 18.798 -0.698 -40.755 1.00 92.75 197 ASN A CA 1
ATOM 1525 C C . ASN A 1 197 ? 19.254 -0.984 -39.313 1.00 92.75 197 ASN A C 1
ATOM 1527 O O . ASN A 1 197 ? 19.392 -2.149 -38.944 1.00 92.75 197 ASN A O 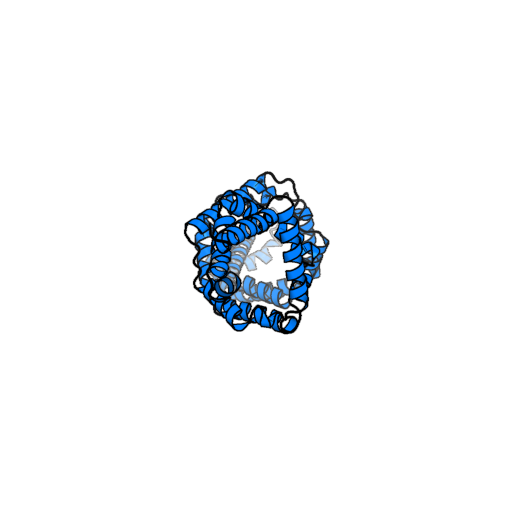1
ATOM 1531 N N . SER A 1 198 ? 19.473 0.053 -38.498 1.00 92.06 198 SER A N 1
ATOM 1532 C CA . SER A 1 198 ? 19.799 -0.066 -37.074 1.00 92.06 198 SER A CA 1
ATOM 1533 C C . SER A 1 198 ? 18.649 -0.687 -36.288 1.00 92.06 198 SER A C 1
ATOM 1535 O O . SER A 1 198 ? 18.894 -1.578 -35.484 1.00 92.06 198 SER A O 1
ATOM 1537 N N . GLU A 1 199 ? 17.403 -0.295 -36.555 1.00 92.75 199 GLU A N 1
ATOM 1538 C CA . GLU A 1 199 ? 16.215 -0.921 -35.965 1.00 92.75 199 GLU A CA 1
ATOM 1539 C C . GLU A 1 199 ? 16.125 -2.409 -36.339 1.00 92.75 199 GLU A C 1
ATOM 1541 O O . GLU A 1 199 ? 15.980 -3.263 -35.463 1.00 92.75 199 GLU A O 1
ATOM 1546 N N . GLU A 1 200 ? 16.263 -2.752 -37.624 1.00 92.94 200 GLU A N 1
ATOM 1547 C CA . GLU A 1 200 ? 16.251 -4.148 -38.085 1.00 92.94 200 GLU A CA 1
ATOM 1548 C C . GLU A 1 200 ? 17.405 -4.965 -37.489 1.00 92.94 200 GLU A C 1
ATOM 1550 O O . GLU A 1 200 ? 17.266 -6.162 -37.225 1.00 92.94 200 GLU A O 1
ATOM 1555 N N . TYR A 1 201 ? 18.574 -4.351 -37.314 1.00 91.50 201 TYR A N 1
ATOM 1556 C CA . TYR A 1 201 ? 19.725 -4.986 -36.686 1.00 91.50 201 TYR A CA 1
ATOM 1557 C C . TYR A 1 201 ? 19.495 -5.219 -35.191 1.00 91.50 201 TYR A C 1
ATOM 1559 O O . TYR A 1 201 ? 19.712 -6.334 -34.718 1.00 91.50 201 TYR A O 1
ATOM 1567 N N . LEU A 1 202 ? 19.024 -4.209 -34.457 1.00 89.56 202 LEU A N 1
ATOM 1568 C CA . LEU A 1 202 ? 18.750 -4.304 -33.023 1.00 89.56 202 LEU A CA 1
ATOM 1569 C C . LEU A 1 202 ? 17.657 -5.333 -32.743 1.00 89.56 202 LEU A C 1
ATOM 1571 O O . LEU A 1 202 ? 17.850 -6.191 -31.891 1.00 89.56 202 LEU A O 1
ATOM 1575 N N . ASN A 1 203 ? 16.579 -5.349 -33.528 1.00 89.69 203 ASN A N 1
ATOM 1576 C CA . ASN A 1 203 ? 15.531 -6.363 -33.396 1.00 89.69 203 ASN A CA 1
ATOM 1577 C C . ASN A 1 203 ? 16.038 -7.791 -33.661 1.00 89.69 203 ASN A C 1
ATOM 1579 O O . ASN A 1 203 ? 15.601 -8.734 -33.004 1.00 89.69 203 ASN A O 1
ATOM 1583 N N . ARG A 1 204 ? 16.979 -7.972 -34.598 1.00 87.81 204 ARG A N 1
ATOM 1584 C CA . ARG A 1 204 ? 17.595 -9.283 -34.873 1.00 87.81 204 ARG A CA 1
ATOM 1585 C C . ARG A 1 204 ? 18.626 -9.703 -33.828 1.00 87.81 204 ARG A C 1
ATOM 1587 O O . ARG A 1 204 ? 18.804 -10.903 -33.620 1.00 87.81 204 ARG A O 1
ATOM 1594 N N . SER A 1 205 ? 19.317 -8.738 -33.227 1.00 85.25 205 SER A N 1
ATOM 1595 C CA . SER A 1 205 ? 20.456 -8.979 -32.334 1.00 85.25 205 SER A CA 1
ATOM 1596 C C . SER A 1 205 ? 20.034 -9.068 -30.869 1.00 85.25 205 SER A C 1
ATOM 1598 O O . SER A 1 205 ? 20.552 -9.909 -30.145 1.00 85.25 205 SER A O 1
ATOM 1600 N N . MET A 1 206 ? 19.051 -8.272 -30.436 1.00 83.25 206 MET A N 1
ATOM 1601 C CA . MET A 1 206 ? 18.483 -8.292 -29.082 1.00 83.25 206 MET A CA 1
ATOM 1602 C C . MET A 1 206 ? 17.479 -9.441 -28.926 1.00 83.25 206 MET A C 1
ATOM 1604 O O . MET A 1 206 ? 16.292 -9.237 -28.662 1.00 83.25 206 MET A O 1
ATOM 1608 N N . LYS A 1 207 ? 17.959 -10.669 -29.138 1.00 83.62 207 LYS A N 1
ATOM 1609 C CA . LYS A 1 207 ? 17.171 -11.885 -28.928 1.00 83.62 207 LYS A CA 1
ATOM 1610 C C . LYS A 1 207 ? 16.955 -12.133 -27.431 1.00 83.62 207 LYS A C 1
ATOM 1612 O O . LYS A 1 207 ? 17.826 -11.763 -26.638 1.00 83.62 207 LYS A O 1
ATOM 1617 N N . PRO A 1 208 ? 15.844 -12.779 -27.032 1.00 84.62 208 PRO A N 1
ATOM 1618 C CA . PRO A 1 208 ? 15.562 -13.080 -25.628 1.00 84.62 208 PRO A CA 1
ATOM 1619 C C . PRO A 1 208 ? 16.722 -13.767 -24.896 1.00 84.62 208 PRO A C 1
ATOM 1621 O O . PRO A 1 208 ? 16.970 -13.477 -23.733 1.00 84.62 208 PRO A O 1
ATOM 1624 N N . GLU A 1 209 ? 17.462 -14.641 -25.578 1.00 86.50 209 GLU A N 1
ATOM 1625 C CA . GLU A 1 209 ? 18.603 -15.375 -25.027 1.00 86.50 209 GLU A CA 1
ATOM 1626 C C . GLU A 1 209 ? 19.759 -14.446 -24.662 1.00 86.50 209 GLU A C 1
ATOM 1628 O O . GLU A 1 209 ? 20.260 -14.518 -23.543 1.00 86.50 209 GLU A O 1
ATOM 1633 N N . LEU A 1 210 ? 20.123 -13.533 -25.568 1.00 85.88 210 LEU A N 1
ATOM 1634 C CA . LEU A 1 210 ? 21.189 -12.559 -25.335 1.00 85.88 210 LEU A CA 1
ATOM 1635 C C . LEU A 1 210 ? 20.808 -11.582 -24.218 1.00 85.88 210 LEU A C 1
ATOM 1637 O O . LEU A 1 210 ? 21.634 -11.241 -23.381 1.00 85.88 210 LEU A O 1
ATOM 1641 N N . LEU A 1 211 ? 19.546 -11.148 -24.181 1.00 86.81 211 LEU A N 1
ATOM 1642 C CA . LEU A 1 211 ? 19.050 -10.266 -23.121 1.00 86.81 211 LEU A CA 1
ATOM 1643 C C . LEU A 1 211 ? 19.038 -10.957 -21.759 1.00 86.81 211 LEU A C 1
ATOM 1645 O O . LEU A 1 211 ? 19.309 -10.317 -20.747 1.00 86.81 211 LEU A O 1
ATOM 1649 N N . ARG A 1 212 ? 18.750 -12.259 -21.733 1.00 89.94 212 ARG A N 1
ATOM 1650 C CA . ARG A 1 212 ? 18.808 -13.060 -20.512 1.00 89.94 212 ARG A CA 1
ATOM 1651 C C . ARG A 1 212 ? 20.242 -13.220 -20.022 1.00 89.94 212 ARG A C 1
ATOM 1653 O O . ARG A 1 212 ? 20.494 -13.070 -18.835 1.00 89.94 212 ARG A O 1
ATOM 1660 N N . GLU A 1 213 ? 21.177 -13.493 -20.922 1.00 90.81 213 GLU A N 1
ATOM 1661 C CA . GLU A 1 213 ? 22.600 -13.580 -20.585 1.00 90.81 213 GLU A CA 1
ATOM 1662 C C . GLU A 1 213 ? 23.134 -12.243 -20.057 1.00 90.81 213 GLU A C 1
ATOM 1664 O O . GLU A 1 213 ? 23.659 -12.197 -18.947 1.00 90.81 213 GLU A O 1
ATOM 1669 N N . ALA A 1 214 ? 22.883 -11.145 -20.775 1.00 88.00 214 ALA A N 1
ATOM 1670 C CA . ALA A 1 214 ? 23.272 -9.803 -20.346 1.00 88.00 214 ALA A CA 1
ATOM 1671 C C . ALA A 1 214 ? 22.612 -9.399 -19.015 1.00 88.00 214 ALA A C 1
ATOM 1673 O O . ALA A 1 214 ? 23.256 -8.806 -18.153 1.00 88.00 214 ALA A O 1
ATOM 1674 N N . GLY A 1 215 ? 21.334 -9.741 -18.822 1.00 89.00 215 GLY A N 1
ATOM 1675 C CA . GLY A 1 215 ? 20.614 -9.492 -17.574 1.00 89.00 215 GLY A CA 1
ATOM 1676 C C . GLY A 1 215 ? 21.214 -10.252 -16.391 1.00 89.00 215 GLY A C 1
ATOM 1677 O O . GLY A 1 215 ? 21.386 -9.671 -15.323 1.00 89.00 215 GLY A O 1
ATOM 1678 N N . ARG A 1 216 ? 21.588 -11.522 -16.583 1.00 92.88 216 ARG A N 1
ATOM 1679 C CA . ARG A 1 216 ? 22.268 -12.338 -15.563 1.00 92.88 216 ARG A CA 1
ATOM 1680 C C . ARG A 1 216 ? 23.648 -11.817 -15.219 1.00 92.88 216 ARG A C 1
ATOM 1682 O O . ARG A 1 216 ? 24.002 -11.781 -14.046 1.00 92.88 216 ARG A O 1
ATOM 1689 N N . GLU A 1 217 ? 24.420 -11.424 -16.224 1.00 92.38 217 GLU A N 1
ATOM 1690 C CA . GLU A 1 217 ? 25.749 -10.855 -16.018 1.00 92.38 217 GLU A CA 1
ATOM 1691 C C . GLU A 1 217 ? 25.662 -9.550 -15.221 1.00 92.38 217 GLU A C 1
ATOM 1693 O O . GLU A 1 217 ? 26.344 -9.402 -14.207 1.00 92.38 217 GLU A O 1
ATOM 1698 N N . LEU A 1 218 ? 24.745 -8.656 -15.609 1.00 89.00 218 LEU A N 1
ATOM 1699 C CA . LEU A 1 218 ? 24.472 -7.429 -14.865 1.00 89.00 218 LEU A CA 1
ATOM 1700 C C . LEU A 1 218 ? 24.036 -7.736 -13.427 1.00 89.00 218 LEU A C 1
ATOM 1702 O O . LEU A 1 218 ? 24.531 -7.118 -12.486 1.00 89.00 218 LEU A O 1
ATOM 1706 N N . TRP A 1 219 ? 23.138 -8.704 -13.236 1.00 92.94 219 TRP A N 1
ATOM 1707 C CA . TRP A 1 219 ? 22.672 -9.090 -11.906 1.00 92.94 219 TRP A CA 1
ATOM 1708 C C . TRP A 1 219 ? 23.779 -9.666 -11.032 1.00 92.94 219 TRP A C 1
ATOM 1710 O O . TRP A 1 219 ? 23.843 -9.343 -9.852 1.00 92.94 219 TRP A O 1
ATOM 1720 N N . ALA A 1 220 ? 24.693 -10.459 -11.592 1.00 91.50 220 ALA A N 1
ATOM 1721 C CA . ALA A 1 220 ? 25.827 -11.013 -10.858 1.00 91.50 220 ALA A CA 1
ATOM 1722 C C . ALA A 1 220 ? 26.782 -9.936 -10.308 1.00 91.50 220 ALA A C 1
ATOM 1724 O O . ALA A 1 220 ? 27.543 -10.220 -9.375 1.00 91.50 220 ALA A O 1
ATOM 1725 N N . ASP A 1 221 ? 26.769 -8.733 -10.884 1.00 89.19 221 ASP A N 1
ATOM 1726 C CA . ASP A 1 221 ? 27.515 -7.570 -10.398 1.00 89.19 221 ASP A CA 1
ATOM 1727 C C . ASP A 1 221 ? 26.670 -6.716 -9.435 1.00 89.19 221 ASP A C 1
ATOM 1729 O O . ASP A 1 221 ? 27.078 -6.431 -8.306 1.00 89.19 221 ASP A O 1
ATOM 1733 N N . VAL A 1 222 ? 25.436 -6.388 -9.829 1.00 86.69 222 VAL A N 1
ATOM 1734 C CA . VAL A 1 222 ? 24.514 -5.566 -9.030 1.00 86.69 222 VAL A CA 1
ATOM 1735 C C . VAL A 1 222 ? 24.146 -6.241 -7.707 1.00 86.69 222 VAL A C 1
ATOM 1737 O O . VAL A 1 222 ? 24.123 -5.569 -6.679 1.00 86.69 222 VAL A O 1
ATOM 1740 N N . SER A 1 223 ? 23.923 -7.558 -7.684 1.00 90.25 223 SER A N 1
ATOM 1741 C CA . SER A 1 223 ? 23.534 -8.299 -6.475 1.00 90.25 223 SER A CA 1
ATOM 1742 C C . SER A 1 223 ? 24.585 -8.230 -5.366 1.00 90.25 223 SER A C 1
ATOM 1744 O O . SER A 1 223 ? 24.235 -8.297 -4.191 1.00 90.25 223 SER A O 1
ATOM 1746 N N . LYS A 1 224 ? 25.860 -8.026 -5.723 1.00 90.81 224 LYS A N 1
ATOM 1747 C CA . LYS A 1 224 ? 26.985 -7.861 -4.788 1.00 90.81 224 LYS A CA 1
ATOM 1748 C C . LYS A 1 224 ? 27.161 -6.425 -4.303 1.00 90.81 224 LYS A C 1
ATOM 1750 O O . LYS A 1 224 ? 28.016 -6.166 -3.456 1.00 90.81 224 LYS A O 1
ATOM 1755 N N . SER A 1 225 ? 26.404 -5.478 -4.849 1.00 87.94 225 SER A N 1
ATOM 1756 C CA . SER A 1 225 ? 26.455 -4.092 -4.402 1.00 87.94 225 SER A CA 1
ATOM 1757 C C . SER A 1 225 ? 25.731 -3.944 -3.069 1.00 87.94 225 SER A C 1
ATOM 1759 O O . SER A 1 225 ? 24.661 -4.513 -2.858 1.00 87.94 225 SER A O 1
ATOM 1761 N N . GLN A 1 226 ? 26.320 -3.166 -2.163 1.00 88.62 226 GLN A N 1
ATOM 1762 C CA . GLN A 1 226 ? 25.698 -2.848 -0.882 1.00 88.62 226 GLN A CA 1
ATOM 1763 C C . GLN A 1 226 ? 24.544 -1.864 -1.068 1.00 88.62 226 GLN A C 1
ATOM 1765 O O . GLN A 1 226 ? 24.636 -0.911 -1.848 1.00 88.62 226 GLN A O 1
ATOM 1770 N N . VAL A 1 227 ? 23.494 -2.051 -0.272 1.00 85.06 227 VAL A N 1
ATOM 1771 C CA . VAL A 1 227 ? 22.343 -1.143 -0.172 1.00 85.06 227 VAL A CA 1
ATOM 1772 C C . VAL A 1 227 ? 22.779 0.284 0.184 1.00 85.06 227 VAL A C 1
ATOM 1774 O O . VAL A 1 227 ? 22.156 1.249 -0.263 1.00 85.06 227 VAL A O 1
ATOM 1777 N N . SER A 1 228 ? 23.892 0.436 0.907 1.00 84.50 228 SER A N 1
ATOM 1778 C CA . SER A 1 228 ? 24.499 1.726 1.253 1.00 84.50 228 SER A CA 1
ATOM 1779 C C . SER A 1 228 ? 24.870 2.615 0.069 1.00 84.50 228 SER A C 1
ATOM 1781 O O . SER A 1 228 ? 25.001 3.822 0.258 1.00 84.50 228 SER A O 1
ATOM 1783 N N . ARG A 1 229 ? 24.980 2.061 -1.145 1.00 81.75 229 ARG A N 1
ATOM 1784 C CA . ARG A 1 229 ? 25.254 2.823 -2.374 1.00 81.75 229 ARG A CA 1
ATOM 1785 C C . ARG A 1 229 ? 24.002 3.377 -3.056 1.00 81.75 229 ARG A C 1
ATOM 1787 O O . ARG A 1 229 ? 24.118 4.250 -3.910 1.00 81.75 229 ARG A O 1
ATOM 1794 N N . LEU A 1 230 ? 22.799 2.919 -2.690 1.00 77.19 230 LEU A N 1
ATOM 1795 C CA . LEU A 1 230 ? 21.546 3.405 -3.292 1.00 77.19 230 LEU A CA 1
ATOM 1796 C C . LEU A 1 230 ? 21.369 4.934 -3.235 1.00 77.19 230 LEU A C 1
ATOM 1798 O O . LEU A 1 230 ? 20.937 5.505 -4.238 1.00 77.19 230 LEU A O 1
ATOM 1802 N N . PRO A 1 231 ? 21.714 5.628 -2.132 1.00 75.06 231 PRO A N 1
ATOM 1803 C CA . PRO A 1 231 ? 21.609 7.084 -2.069 1.00 75.06 231 PRO A CA 1
ATOM 1804 C C . PRO A 1 231 ? 22.479 7.824 -3.097 1.00 75.06 231 PRO A C 1
ATOM 1806 O O . PRO A 1 231 ? 22.082 8.897 -3.550 1.00 75.06 231 PRO A O 1
ATOM 1809 N N . GLU A 1 232 ? 23.623 7.255 -3.497 1.00 78.62 232 GLU A N 1
ATOM 1810 C CA . GLU A 1 232 ? 24.502 7.831 -4.525 1.00 78.62 232 GLU A CA 1
ATOM 1811 C C . GLU A 1 232 ? 23.829 7.782 -5.904 1.00 78.62 232 GLU A C 1
ATOM 1813 O O . GLU A 1 232 ? 23.801 8.782 -6.617 1.00 78.62 232 GLU A O 1
ATOM 1818 N N . TYR A 1 233 ? 23.203 6.652 -6.257 1.00 71.94 233 TYR A N 1
ATOM 1819 C CA . TYR A 1 233 ? 22.477 6.507 -7.528 1.00 71.94 233 TYR A CA 1
ATOM 1820 C C . TYR A 1 233 ? 21.240 7.405 -7.620 1.00 71.94 233 TYR A C 1
ATOM 1822 O O . TYR A 1 233 ? 20.847 7.818 -8.710 1.00 71.94 233 TYR A O 1
ATOM 1830 N N . LEU A 1 234 ? 20.619 7.699 -6.477 1.00 69.44 234 LEU A N 1
ATOM 1831 C CA . LEU A 1 234 ? 19.412 8.517 -6.394 1.00 69.44 234 LEU A CA 1
ATOM 1832 C C . LEU A 1 234 ? 19.704 10.018 -6.250 1.00 69.44 234 LEU A C 1
ATOM 1834 O O . LEU A 1 234 ? 18.756 10.798 -6.202 1.00 69.44 234 LEU A O 1
ATOM 1838 N N . ASN A 1 235 ? 20.981 10.426 -6.193 1.00 71.38 235 ASN A N 1
ATOM 1839 C CA . ASN A 1 235 ? 21.400 11.792 -5.858 1.00 71.38 235 ASN A CA 1
ATOM 1840 C C . ASN A 1 235 ? 20.650 12.297 -4.617 1.00 71.38 235 ASN A C 1
ATOM 1842 O O . ASN A 1 235 ? 19.875 13.252 -4.685 1.00 71.38 235 ASN A O 1
ATOM 1846 N N . ALA A 1 236 ? 20.806 11.601 -3.487 1.00 66.62 236 ALA A N 1
ATOM 1847 C CA . ALA A 1 236 ? 20.059 11.898 -2.264 1.00 66.62 236 ALA A CA 1
ATOM 1848 C C . ALA A 1 236 ? 20.255 13.345 -1.746 1.00 66.62 236 ALA A C 1
ATOM 1850 O O . ALA A 1 236 ? 19.405 13.859 -1.022 1.00 66.62 236 ALA A O 1
ATOM 1851 N N . ASP A 1 237 ? 21.328 14.028 -2.154 1.00 67.50 237 ASP A N 1
ATOM 1852 C CA . ASP A 1 237 ? 21.575 15.460 -1.932 1.00 67.50 237 ASP A CA 1
ATOM 1853 C C . ASP A 1 237 ? 20.610 16.380 -2.708 1.00 67.50 237 ASP A C 1
ATOM 1855 O O . ASP A 1 237 ? 20.469 17.555 -2.379 1.00 67.50 237 ASP A O 1
ATOM 1859 N N . ARG A 1 238 ? 19.913 15.846 -3.717 1.00 68.00 238 ARG A N 1
ATOM 1860 C CA . ARG A 1 238 ? 18.995 16.563 -4.612 1.00 68.00 238 ARG A CA 1
ATOM 1861 C C . ARG A 1 238 ? 17.534 16.145 -4.470 1.00 68.00 238 ARG A C 1
ATOM 1863 O O . ARG A 1 238 ? 16.733 16.489 -5.337 1.00 68.00 238 ARG A O 1
ATOM 1870 N N . LEU A 1 239 ? 17.150 15.446 -3.402 1.00 67.12 239 LEU A N 1
ATOM 1871 C CA . LEU A 1 239 ? 15.757 15.009 -3.189 1.00 67.12 239 LEU A CA 1
ATOM 1872 C C . LEU A 1 239 ? 14.746 16.157 -3.280 1.00 67.12 239 LEU A C 1
ATOM 1874 O O . LEU A 1 239 ? 13.668 15.979 -3.840 1.00 67.12 239 LEU A O 1
ATOM 1878 N N . GLU A 1 240 ? 15.127 17.346 -2.811 1.00 66.06 240 GLU A N 1
ATOM 1879 C CA . GLU A 1 240 ? 14.304 18.559 -2.892 1.00 66.06 240 GLU A CA 1
ATOM 1880 C C . GLU A 1 240 ? 13.989 18.949 -4.346 1.00 66.06 240 GLU A C 1
ATOM 1882 O O . GLU A 1 240 ? 12.894 19.416 -4.644 1.00 66.06 240 GLU A O 1
ATOM 1887 N N . SER A 1 241 ? 14.898 18.673 -5.288 1.00 70.00 241 SER A N 1
ATOM 1888 C CA . SER A 1 241 ? 14.694 18.972 -6.713 1.00 70.00 241 SER A CA 1
ATOM 1889 C C . SER A 1 241 ? 13.696 18.041 -7.413 1.00 70.00 241 SER A C 1
ATOM 1891 O O . SER A 1 241 ? 13.218 18.364 -8.501 1.00 70.00 241 SER A O 1
ATOM 1893 N N . TYR A 1 242 ? 13.351 16.905 -6.796 1.00 68.88 242 TYR A N 1
ATOM 1894 C CA . TYR A 1 242 ? 12.362 15.960 -7.323 1.00 68.88 242 TYR A CA 1
ATOM 1895 C C . TYR A 1 242 ? 10.959 16.176 -6.742 1.00 68.88 242 TYR A C 1
ATOM 1897 O O . TYR A 1 242 ? 10.002 15.616 -7.278 1.00 68.88 242 TYR A O 1
ATOM 1905 N N . GLU A 1 243 ? 10.808 16.995 -5.692 1.00 72.25 243 GLU A N 1
ATOM 1906 C CA . GLU A 1 243 ? 9.523 17.205 -5.016 1.00 72.25 243 GLU A CA 1
ATOM 1907 C C . GLU A 1 243 ? 8.494 17.864 -5.940 1.00 72.25 243 GLU A C 1
ATOM 1909 O O . GLU A 1 243 ? 7.411 17.316 -6.143 1.00 72.25 243 GLU A O 1
ATOM 1914 N N . GLU A 1 244 ? 8.828 19.006 -6.547 1.00 77.75 244 GLU A N 1
ATOM 1915 C CA . GLU A 1 244 ? 7.895 19.728 -7.420 1.00 77.75 244 GLU A CA 1
ATOM 1916 C C . GLU A 1 244 ? 7.460 18.896 -8.645 1.00 77.75 244 GLU A C 1
ATOM 1918 O O . GLU A 1 244 ? 6.251 18.784 -8.877 1.00 77.75 244 GLU A O 1
ATOM 1923 N N . PRO A 1 245 ? 8.368 18.240 -9.404 1.00 77.06 245 PRO A N 1
ATOM 1924 C CA . PRO A 1 245 ? 7.964 17.352 -10.493 1.00 77.06 245 PRO A CA 1
ATOM 1925 C C . PRO A 1 245 ? 7.110 16.166 -10.031 1.00 77.06 245 PRO A C 1
ATOM 1927 O O . PRO A 1 245 ? 6.151 15.805 -10.716 1.00 77.06 245 PRO A O 1
ATOM 1930 N N . ALA A 1 246 ? 7.425 15.562 -8.879 1.00 73.38 246 ALA A N 1
ATOM 1931 C CA . ALA A 1 246 ? 6.658 14.442 -8.337 1.00 73.38 246 ALA A CA 1
ATOM 1932 C C . ALA A 1 246 ? 5.252 14.874 -7.899 1.00 73.38 246 ALA A C 1
ATOM 1934 O O . ALA A 1 246 ? 4.279 14.177 -8.192 1.00 73.38 246 ALA A O 1
ATOM 1935 N N . LEU A 1 247 ? 5.124 16.041 -7.258 1.00 76.69 247 LEU A N 1
ATOM 1936 C CA . LEU A 1 247 ? 3.834 16.622 -6.892 1.00 76.69 247 LEU A CA 1
ATOM 1937 C C . LEU A 1 247 ? 3.008 16.954 -8.131 1.00 76.69 247 LEU A C 1
ATOM 1939 O O . LEU A 1 247 ? 1.832 16.609 -8.172 1.00 76.69 247 LEU A O 1
ATOM 1943 N N . LEU A 1 248 ? 3.613 17.550 -9.159 1.00 81.19 248 LEU A N 1
ATOM 1944 C CA . LEU A 1 248 ? 2.923 17.850 -10.412 1.00 81.19 248 LEU A CA 1
ATOM 1945 C C . LEU A 1 248 ? 2.454 16.570 -11.124 1.00 81.19 248 LEU A C 1
ATOM 1947 O O . LEU A 1 248 ? 1.319 16.502 -11.602 1.00 81.19 248 LEU A O 1
ATOM 1951 N N . LEU A 1 249 ? 3.298 15.533 -11.173 1.00 79.38 249 LEU A N 1
ATOM 1952 C CA . LEU A 1 249 ? 2.924 14.226 -11.716 1.00 79.38 249 LEU A CA 1
ATOM 1953 C C . LEU A 1 249 ? 1.767 13.613 -10.921 1.00 79.38 249 LEU A C 1
ATOM 1955 O O . LEU A 1 249 ? 0.789 13.170 -11.523 1.00 79.38 249 LEU A O 1
ATOM 1959 N N . TRP A 1 250 ? 1.851 13.617 -9.589 1.00 81.12 250 TRP A N 1
ATOM 1960 C CA . TRP A 1 250 ? 0.791 13.126 -8.712 1.00 81.12 250 TRP A CA 1
ATOM 1961 C C . TRP A 1 250 ? -0.510 13.910 -8.901 1.00 81.12 250 TRP A C 1
ATOM 1963 O O . TRP A 1 250 ? -1.571 13.304 -9.023 1.00 81.12 250 TRP A O 1
ATOM 1973 N N . GLU A 1 251 ? -0.451 15.240 -8.984 1.00 82.62 251 GLU A N 1
ATOM 1974 C CA . GLU A 1 251 ? -1.613 16.097 -9.222 1.00 82.62 251 GLU A CA 1
ATOM 1975 C C . GLU A 1 251 ? -2.303 15.805 -10.552 1.00 82.62 251 GLU A C 1
ATOM 1977 O O . GLU A 1 251 ? -3.536 15.778 -10.608 1.00 82.62 251 GLU A O 1
ATOM 1982 N N . ASN A 1 252 ? -1.529 15.544 -11.603 1.00 84.81 252 ASN A N 1
ATOM 1983 C CA . ASN A 1 252 ? -2.067 15.167 -12.904 1.00 84.81 252 ASN A CA 1
ATOM 1984 C C . ASN A 1 252 ? -2.633 13.740 -12.889 1.00 84.81 252 ASN A C 1
ATOM 1986 O O . ASN A 1 252 ? -3.751 13.513 -13.352 1.00 84.81 252 ASN A O 1
ATOM 1990 N N . LEU A 1 253 ? -1.901 12.784 -12.309 1.00 84.00 253 LEU A N 1
ATOM 1991 C CA . LEU A 1 253 ? -2.315 11.385 -12.225 1.00 84.00 253 LEU A CA 1
ATOM 1992 C C . LEU A 1 253 ? -3.599 11.227 -11.402 1.00 84.00 253 LEU A C 1
ATOM 1994 O O . LEU A 1 253 ? -4.537 10.575 -11.859 1.00 84.00 253 LEU A O 1
ATOM 1998 N N . ARG A 1 254 ? -3.685 11.861 -10.226 1.00 81.75 254 ARG A N 1
ATOM 1999 C CA . ARG A 1 254 ? -4.842 11.742 -9.320 1.00 81.75 254 ARG A CA 1
ATOM 2000 C C . ARG A 1 254 ? -6.126 12.351 -9.885 1.00 81.75 254 ARG A C 1
ATOM 2002 O O . ARG A 1 254 ? -7.222 11.927 -9.529 1.00 81.75 254 ARG A O 1
ATOM 2009 N N . LYS A 1 255 ? -5.996 13.340 -10.776 1.00 84.81 255 LYS A N 1
ATOM 2010 C CA . LYS A 1 255 ? -7.120 13.959 -11.499 1.00 84.81 255 LYS A CA 1
ATOM 2011 C C . LYS A 1 255 ? -7.454 13.236 -12.805 1.00 84.81 255 LYS A C 1
ATOM 2013 O O . LYS A 1 255 ? -8.484 13.540 -13.403 1.00 84.81 255 LYS A O 1
ATOM 2018 N N . SER A 1 256 ? -6.617 12.296 -13.247 1.00 86.06 256 SER A N 1
ATOM 2019 C CA . SER A 1 256 ? -6.829 11.579 -14.501 1.00 86.06 256 SER A CA 1
ATOM 2020 C C . SER A 1 256 ? -8.056 10.669 -14.435 1.00 86.06 256 SER A C 1
ATOM 2022 O O . SER A 1 256 ? -8.311 9.985 -13.440 1.00 86.06 256 SER A O 1
ATOM 2024 N N . GLU A 1 257 ? -8.807 10.619 -15.535 1.00 86.88 257 GLU A N 1
ATOM 2025 C CA . GLU A 1 257 ? -9.907 9.662 -15.687 1.00 86.88 257 GLU A CA 1
ATOM 2026 C C . GLU A 1 257 ? -9.395 8.216 -15.675 1.00 86.88 257 GLU A C 1
ATOM 2028 O O . GLU A 1 257 ? -10.074 7.330 -15.158 1.00 86.88 257 GLU A O 1
ATOM 2033 N N . LEU A 1 258 ? -8.166 7.992 -16.159 1.00 83.88 258 LEU A N 1
ATOM 2034 C CA . LEU A 1 258 ? -7.507 6.688 -16.165 1.00 83.88 258 LEU A CA 1
ATOM 2035 C C . LEU A 1 258 ? -7.356 6.108 -14.755 1.00 83.88 258 LEU A C 1
ATOM 2037 O O . LEU A 1 258 ? -7.687 4.941 -14.543 1.00 83.88 258 LEU A O 1
ATOM 2041 N N . LEU A 1 259 ? -6.881 6.900 -13.785 1.00 82.94 259 LEU A N 1
ATOM 2042 C CA . LEU A 1 259 ? -6.743 6.420 -12.409 1.00 82.94 259 LEU A CA 1
ATOM 2043 C C . LEU A 1 259 ? -8.115 6.095 -11.808 1.00 82.94 259 LEU A C 1
ATOM 2045 O O . LEU A 1 259 ? -8.283 5.040 -11.200 1.00 82.94 259 LEU A O 1
ATOM 2049 N N . GLY A 1 260 ? -9.108 6.964 -12.024 1.00 86.44 260 GLY A N 1
ATOM 2050 C CA . GLY A 1 260 ? -10.473 6.737 -11.547 1.00 86.44 260 GLY A CA 1
ATOM 2051 C C . GLY A 1 260 ? -11.087 5.453 -12.115 1.00 86.44 260 GLY A C 1
ATOM 2052 O O . GLY A 1 260 ? -11.627 4.640 -11.366 1.00 86.44 260 GLY A O 1
ATOM 2053 N N . TRP A 1 261 ? -10.953 5.231 -13.424 1.00 88.12 261 TRP A N 1
ATOM 2054 C CA . TRP A 1 261 ? -11.388 3.997 -14.079 1.00 88.12 261 TRP A CA 1
ATOM 2055 C C . TRP A 1 261 ? -10.646 2.762 -13.548 1.00 88.12 261 TRP A C 1
ATOM 2057 O O . TRP A 1 261 ? -11.287 1.758 -13.235 1.00 88.12 261 TRP A O 1
ATOM 2067 N N . THR A 1 262 ? -9.321 2.842 -13.388 1.00 86.88 262 THR A N 1
ATOM 2068 C CA . THR A 1 262 ? -8.491 1.728 -12.895 1.00 86.88 262 THR A CA 1
ATOM 2069 C C . THR A 1 262 ? -8.914 1.307 -11.490 1.00 86.88 262 THR A C 1
ATOM 2071 O O . THR A 1 262 ? -9.143 0.125 -11.244 1.00 86.88 262 THR A O 1
ATOM 2074 N N . LEU A 1 263 ? -9.080 2.269 -10.579 1.00 88.00 263 LEU A N 1
ATOM 2075 C CA . LEU A 1 263 ? -9.491 1.995 -9.202 1.00 88.00 263 LEU A CA 1
ATOM 2076 C C . LEU A 1 263 ? -10.912 1.441 -9.128 1.00 88.00 263 LEU A C 1
ATOM 2078 O O . LEU A 1 263 ? -11.148 0.476 -8.406 1.00 88.00 263 LEU A O 1
ATOM 2082 N N . ASN A 1 264 ? -11.844 2.000 -9.903 1.00 91.44 264 ASN A N 1
ATOM 2083 C CA . ASN A 1 264 ? -13.206 1.475 -9.976 1.00 91.44 264 ASN A CA 1
ATOM 2084 C C . ASN A 1 264 ? -13.224 0.029 -10.472 1.00 91.44 264 ASN A C 1
ATOM 2086 O O . ASN A 1 264 ? -13.893 -0.802 -9.868 1.00 91.44 264 ASN A O 1
ATOM 2090 N N . THR A 1 265 ? -12.446 -0.275 -11.512 1.00 91.88 265 THR A N 1
ATOM 2091 C CA . THR A 1 265 ? -12.326 -1.628 -12.073 1.00 91.88 265 THR A CA 1
ATOM 2092 C C . THR A 1 265 ? -11.724 -2.602 -11.060 1.00 91.88 265 THR A C 1
ATOM 2094 O O . THR A 1 265 ? -12.205 -3.722 -10.920 1.00 91.88 265 THR A O 1
ATOM 2097 N N . TRP A 1 266 ? -10.706 -2.173 -10.310 1.00 90.50 266 TRP A N 1
ATOM 2098 C CA . TRP A 1 266 ? -10.120 -2.970 -9.231 1.00 90.50 266 TRP A CA 1
ATOM 2099 C C . TRP A 1 266 ? -11.125 -3.270 -8.120 1.00 90.50 266 TRP A C 1
ATOM 2101 O O . TRP A 1 266 ? -11.251 -4.421 -7.704 1.00 90.50 266 TRP A O 1
ATOM 2111 N N . VAL A 1 267 ? -11.866 -2.257 -7.659 1.00 92.44 267 VAL A N 1
ATOM 2112 C CA . VAL A 1 267 ? -12.920 -2.452 -6.656 1.00 92.44 267 VAL A CA 1
ATOM 2113 C C . VAL A 1 267 ? -13.990 -3.395 -7.201 1.00 92.44 267 VAL A C 1
ATOM 2115 O O . VAL A 1 267 ? -14.340 -4.358 -6.528 1.00 92.44 267 VAL A O 1
ATOM 2118 N N . ASP A 1 268 ? -14.465 -3.181 -8.428 1.00 93.56 268 ASP A N 1
ATOM 2119 C CA . ASP A 1 268 ? -15.477 -4.041 -9.046 1.00 93.56 268 ASP A CA 1
ATOM 2120 C C . ASP A 1 268 ? -15.014 -5.501 -9.138 1.00 93.56 268 ASP A C 1
ATOM 2122 O O . ASP A 1 268 ? -15.769 -6.387 -8.750 1.00 93.56 268 ASP A O 1
ATOM 2126 N N . SER A 1 269 ? -13.757 -5.750 -9.514 1.00 93.12 269 SER A N 1
ATOM 2127 C CA . SER A 1 269 ? -13.167 -7.096 -9.543 1.00 93.12 269 SER A CA 1
ATOM 2128 C C . SER A 1 269 ? -13.146 -7.767 -8.160 1.00 93.12 269 SER A C 1
ATOM 2130 O O . SER A 1 269 ? -13.542 -8.925 -8.015 1.00 93.12 269 SER A O 1
ATOM 2132 N N . ILE A 1 270 ? -12.776 -7.033 -7.101 1.00 92.38 270 ILE A N 1
ATOM 2133 C CA . ILE A 1 270 ? -12.818 -7.560 -5.725 1.00 92.38 270 ILE A CA 1
ATOM 2134 C C . ILE A 1 270 ? -14.252 -7.939 -5.335 1.00 92.38 270 ILE A C 1
ATOM 2136 O O . ILE A 1 270 ? -14.474 -9.011 -4.768 1.00 92.38 270 ILE A O 1
ATOM 2140 N N . PHE A 1 271 ? -15.233 -7.084 -5.634 1.00 94.19 271 PHE A N 1
ATOM 2141 C CA . PHE A 1 271 ? -16.634 -7.344 -5.294 1.00 94.19 271 PHE A CA 1
ATOM 2142 C C . PHE A 1 271 ? -17.270 -8.434 -6.162 1.00 94.19 271 PHE A C 1
ATOM 2144 O O . PHE A 1 271 ? -18.124 -9.165 -5.665 1.00 94.19 271 PHE A O 1
ATOM 2151 N N . GLU A 1 272 ? -16.838 -8.604 -7.407 1.00 94.62 272 GLU A N 1
ATOM 2152 C CA . GLU A 1 272 ? -17.262 -9.715 -8.261 1.00 94.62 272 GLU A CA 1
ATOM 2153 C C . GLU A 1 272 ? -16.829 -11.063 -7.666 1.00 94.62 272 GLU A C 1
ATOM 2155 O O . GLU A 1 272 ? -17.622 -12.003 -7.594 1.00 94.62 272 GLU A O 1
ATOM 2160 N N . VAL A 1 273 ? -15.596 -11.145 -7.154 1.00 93.38 273 VAL A N 1
ATOM 2161 C CA . VAL A 1 273 ? -15.058 -12.383 -6.570 1.00 93.38 273 VAL A CA 1
ATOM 2162 C C . VAL A 1 273 ? -15.568 -12.625 -5.144 1.00 93.38 273 VAL A C 1
ATOM 2164 O O . VAL A 1 273 ? -15.954 -13.751 -4.807 1.00 93.38 273 VAL A O 1
ATOM 2167 N N . HIS A 1 274 ? -15.571 -11.589 -4.299 1.00 94.25 274 HIS A N 1
ATOM 2168 C CA . HIS A 1 274 ? -15.774 -11.709 -2.849 1.00 94.25 274 HIS A CA 1
ATOM 2169 C C . HIS A 1 274 ? -17.081 -11.098 -2.328 1.00 94.25 274 HIS A C 1
ATOM 2171 O O . HIS A 1 274 ? -17.456 -11.384 -1.194 1.00 94.25 274 HIS A O 1
ATOM 2177 N N . GLY A 1 275 ? -17.801 -10.290 -3.112 1.00 93.56 275 GLY A N 1
ATOM 2178 C CA . GLY A 1 275 ? -18.945 -9.496 -2.639 1.00 93.56 275 GLY A CA 1
ATOM 2179 C C . GLY A 1 275 ? -20.048 -10.329 -1.987 1.00 93.56 275 GLY A C 1
ATOM 2180 O O . GLY A 1 275 ? -20.500 -10.009 -0.888 1.00 93.56 275 GLY A O 1
ATOM 2181 N N . GLY A 1 276 ? -20.422 -11.444 -2.623 1.00 95.88 276 GLY A N 1
ATOM 2182 C CA . GLY A 1 276 ? -21.437 -12.372 -2.114 1.00 95.88 276 GLY A CA 1
ATOM 2183 C C . GLY A 1 276 ? -20.941 -13.356 -1.046 1.00 95.88 276 GLY A C 1
ATOM 2184 O O . GLY A 1 276 ? -21.743 -14.144 -0.536 1.00 95.88 276 GLY A O 1
ATOM 2185 N N . ARG A 1 277 ? -19.643 -13.339 -0.721 1.00 96.75 277 ARG A N 1
ATOM 2186 C CA . ARG A 1 277 ? -19.001 -14.254 0.233 1.00 96.75 277 ARG A CA 1
ATOM 2187 C C . ARG A 1 277 ? -18.833 -13.595 1.604 1.00 96.75 277 ARG A C 1
ATOM 2189 O O . ARG A 1 277 ? -18.863 -12.364 1.692 1.00 96.75 277 ARG A O 1
ATOM 2196 N N . PRO A 1 278 ? -18.643 -14.384 2.676 1.00 97.75 278 PRO A N 1
ATOM 2197 C CA . PRO A 1 278 ? -18.297 -13.842 3.980 1.00 97.75 278 PRO A CA 1
ATOM 2198 C C . PRO A 1 278 ? -17.059 -12.943 3.929 1.00 97.75 278 PRO A C 1
ATOM 2200 O O . PRO A 1 278 ? -16.042 -13.310 3.340 1.00 97.75 278 PRO A O 1
ATOM 2203 N N . ALA A 1 279 ? -17.111 -11.788 4.588 1.00 96.69 279 ALA A N 1
ATOM 2204 C CA . ALA A 1 279 ? -16.003 -10.833 4.614 1.00 96.69 279 ALA A CA 1
ATOM 2205 C C . ALA A 1 279 ? -14.709 -11.430 5.200 1.00 96.69 279 ALA A C 1
ATOM 2207 O O . ALA A 1 279 ? -13.611 -11.078 4.767 1.00 96.69 279 ALA A O 1
ATOM 2208 N N . ALA A 1 280 ? -14.822 -12.391 6.124 1.00 96.31 280 ALA A N 1
ATOM 2209 C CA . ALA A 1 280 ? -13.665 -13.110 6.656 1.00 96.31 280 ALA A CA 1
ATOM 2210 C C . ALA A 1 280 ? -12.896 -13.913 5.588 1.00 96.31 280 ALA A C 1
ATOM 2212 O O . ALA A 1 280 ? -11.713 -14.179 5.776 1.00 96.31 280 ALA A O 1
ATOM 2213 N N . GLU A 1 281 ? -13.516 -14.299 4.466 1.00 95.31 281 GLU A N 1
ATOM 2214 C CA . GLU A 1 281 ? -12.788 -14.950 3.367 1.00 95.31 281 GLU A CA 1
ATOM 2215 C C . GLU A 1 281 ? -11.826 -13.988 2.668 1.00 95.31 281 GLU A C 1
ATOM 2217 O O . GLU A 1 281 ? -10.718 -14.392 2.321 1.00 95.31 281 GLU A O 1
ATOM 2222 N N . LEU A 1 282 ? -12.209 -12.715 2.506 1.00 94.62 282 LEU A N 1
ATOM 2223 C CA . LEU A 1 282 ? -11.304 -11.694 1.979 1.00 94.62 282 LEU A CA 1
ATOM 2224 C C . LEU A 1 282 ? -10.138 -11.452 2.948 1.00 94.62 282 LEU A C 1
ATOM 2226 O O . LEU A 1 282 ? -8.993 -11.402 2.513 1.00 94.62 282 LEU A O 1
ATOM 2230 N N . LEU A 1 283 ? -10.403 -11.376 4.259 1.00 94.38 283 LEU A N 1
ATOM 2231 C CA . LEU A 1 283 ? -9.341 -11.243 5.266 1.00 94.38 283 LEU A CA 1
ATOM 2232 C C . LEU A 1 283 ? -8.359 -12.423 5.211 1.00 94.38 283 LEU A C 1
ATOM 2234 O O . LEU A 1 283 ? -7.150 -12.211 5.164 1.00 94.38 283 LEU A O 1
ATOM 2238 N N . LYS A 1 284 ? -8.861 -13.659 5.108 1.00 94.75 284 LYS A N 1
ATOM 2239 C CA . LYS A 1 284 ? -8.017 -14.855 4.955 1.00 94.75 284 LYS A CA 1
ATOM 2240 C C . LYS A 1 284 ? -7.195 -14.835 3.669 1.00 94.75 284 LYS A C 1
ATOM 2242 O O . LYS A 1 284 ? -6.030 -15.215 3.701 1.00 94.75 284 LYS A O 1
ATOM 2247 N N . ALA A 1 285 ? -7.766 -14.370 2.556 1.00 91.94 285 ALA A N 1
ATOM 2248 C CA . ALA A 1 285 ? -7.029 -14.210 1.300 1.00 91.94 285 ALA A CA 1
ATOM 2249 C C . ALA A 1 285 ? -5.883 -13.186 1.417 1.00 91.94 285 ALA A C 1
ATOM 2251 O O . ALA A 1 285 ? -4.872 -13.322 0.735 1.00 91.94 285 ALA A O 1
ATOM 2252 N N . LEU A 1 286 ? -6.015 -12.205 2.316 1.00 91.12 286 LEU A N 1
ATOM 2253 C CA . LEU A 1 286 ? -4.969 -11.240 2.671 1.00 91.12 286 LEU A CA 1
ATOM 2254 C C . LEU A 1 286 ? -3.991 -11.759 3.746 1.00 91.12 286 LEU A C 1
ATOM 2256 O O . LEU A 1 286 ? -3.127 -11.007 4.190 1.00 91.12 286 LEU A O 1
ATOM 2260 N N . GLY A 1 287 ? -4.110 -13.020 4.178 1.00 93.19 287 GLY A N 1
ATOM 2261 C CA . GLY A 1 287 ? -3.256 -13.615 5.213 1.00 93.19 287 GLY A CA 1
ATOM 2262 C C . GLY A 1 287 ? -3.666 -13.278 6.650 1.00 93.19 287 GLY A C 1
ATOM 2263 O O . GLY A 1 287 ? -2.864 -13.439 7.565 1.00 93.19 287 GLY A O 1
ATOM 2264 N N . LEU A 1 288 ? -4.896 -12.801 6.858 1.00 94.69 288 LEU A N 1
ATOM 2265 C CA . LEU A 1 288 ? -5.450 -12.482 8.173 1.00 94.69 288 LEU A CA 1
ATOM 2266 C C . LEU A 1 288 ? -6.513 -13.516 8.556 1.00 94.69 288 LEU A C 1
ATOM 2268 O O . LEU A 1 288 ? -7.713 -13.304 8.349 1.00 94.69 288 LEU A O 1
ATOM 2272 N N . ASP A 1 289 ? -6.084 -14.654 9.106 1.00 95.69 289 ASP A N 1
ATOM 2273 C CA . ASP A 1 289 ? -7.010 -15.539 9.809 1.00 95.69 289 ASP A CA 1
ATOM 2274 C C . ASP A 1 289 ? -7.427 -14.944 11.170 1.00 95.69 289 ASP A C 1
ATOM 2276 O O . ASP A 1 289 ? -7.073 -13.816 11.515 1.00 95.69 289 ASP A O 1
ATOM 2280 N N . ARG A 1 290 ? -8.219 -15.686 11.948 1.00 95.44 290 ARG A N 1
ATOM 2281 C CA . ARG A 1 290 ? -8.718 -15.220 13.249 1.00 95.44 290 ARG A CA 1
ATOM 2282 C C . ARG A 1 290 ? -7.584 -14.823 14.198 1.00 95.44 290 ARG A C 1
ATOM 2284 O O . ARG A 1 290 ? -7.694 -13.808 14.883 1.00 95.44 290 ARG A O 1
ATOM 2291 N N . GLU A 1 291 ? -6.534 -15.633 14.257 1.00 95.88 291 GLU A N 1
ATOM 2292 C CA . GLU A 1 291 ? -5.399 -15.414 15.144 1.00 95.88 291 GLU A CA 1
ATOM 2293 C C . GLU A 1 291 ? -4.580 -14.217 14.659 1.00 95.88 291 GLU A C 1
ATOM 2295 O O . GLU A 1 291 ? -4.308 -13.304 15.438 1.00 95.88 291 GLU A O 1
ATOM 2300 N N . GLN A 1 292 ? -4.254 -14.150 13.361 1.00 96.31 292 GLN A N 1
ATOM 2301 C CA . GLN A 1 292 ? -3.506 -13.002 12.834 1.00 96.31 292 GLN A CA 1
ATOM 2302 C C . GLN A 1 292 ? -4.299 -11.694 12.919 1.00 96.31 292 GLN A C 1
ATOM 2304 O O . GLN A 1 292 ? -3.709 -10.649 13.187 1.00 96.31 292 GLN A O 1
ATOM 2309 N N . PHE A 1 293 ? -5.624 -11.731 12.766 1.00 95.38 293 PHE A N 1
ATOM 2310 C CA . PHE A 1 293 ? -6.488 -10.566 12.957 1.00 95.38 293 PHE A CA 1
ATOM 2311 C C . PHE A 1 293 ? -6.392 -10.012 14.387 1.00 95.38 293 PHE A C 1
ATOM 2313 O O . PHE A 1 293 ? -6.222 -8.807 14.577 1.00 95.38 293 PHE A O 1
ATOM 2320 N N . GLN A 1 294 ? -6.435 -10.883 15.400 1.00 95.25 294 GLN A N 1
ATOM 2321 C CA . GLN A 1 294 ? -6.267 -10.479 16.799 1.00 95.25 294 GLN A CA 1
ATOM 2322 C C . GLN A 1 294 ? -4.841 -9.996 17.087 1.00 95.25 294 GLN A C 1
ATOM 2324 O O . GLN A 1 294 ? -4.667 -8.930 17.680 1.00 95.25 294 GLN A O 1
ATOM 2329 N N . ASN A 1 295 ? -3.827 -10.731 16.621 1.00 94.81 295 ASN A N 1
ATOM 2330 C CA . ASN A 1 295 ? -2.417 -10.390 16.819 1.00 94.81 295 ASN A CA 1
ATOM 2331 C C . ASN A 1 295 ? -2.033 -9.060 16.153 1.00 94.81 295 ASN A C 1
ATOM 2333 O O . ASN A 1 295 ? -1.166 -8.354 16.663 1.00 94.81 295 ASN A O 1
ATOM 2337 N N . ALA A 1 296 ? -2.686 -8.690 15.048 1.00 93.31 296 ALA A N 1
ATOM 2338 C CA . ALA A 1 296 ? -2.478 -7.405 14.388 1.00 93.31 296 ALA A CA 1
ATOM 2339 C C . ALA A 1 296 ? -3.132 -6.236 15.145 1.00 93.31 296 ALA A C 1
ATOM 2341 O O . ALA A 1 296 ? -2.564 -5.146 15.203 1.00 93.31 296 ALA A O 1
ATOM 2342 N N . LEU A 1 297 ? -4.321 -6.439 15.723 1.00 95.50 297 LEU A N 1
ATOM 2343 C CA . LEU A 1 297 ? -5.119 -5.354 16.303 1.00 95.50 297 LEU A CA 1
ATOM 2344 C C . LEU A 1 297 ? -4.876 -5.131 17.799 1.00 95.50 297 LEU A C 1
ATOM 2346 O O . LEU A 1 297 ? -4.858 -3.981 18.237 1.00 95.50 297 LEU A O 1
ATOM 2350 N N . LEU A 1 298 ? -4.665 -6.187 18.591 1.00 94.88 298 LEU A N 1
ATOM 2351 C CA . LEU A 1 298 ? -4.482 -6.066 20.043 1.00 94.88 298 LEU A CA 1
ATOM 2352 C C . LEU A 1 298 ? -3.325 -5.132 20.436 1.00 94.88 298 LEU A C 1
ATOM 2354 O O . LEU A 1 298 ? -3.562 -4.254 21.268 1.00 94.88 298 LEU A O 1
ATOM 2358 N N . PRO A 1 299 ? -2.118 -5.219 19.836 1.00 94.62 299 PRO A N 1
ATOM 2359 C CA . PRO A 1 299 ? -1.008 -4.332 20.194 1.00 94.62 299 PRO A CA 1
ATOM 2360 C C . PRO A 1 299 ? -1.279 -2.851 19.903 1.00 94.62 299 PRO A C 1
ATOM 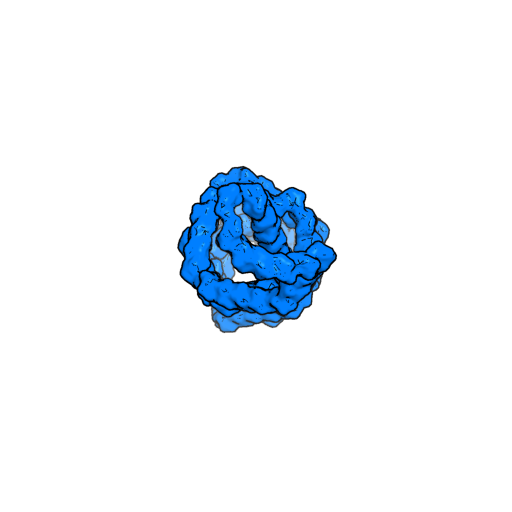2362 O O . PRO A 1 299 ? -0.671 -1.985 20.525 1.00 94.62 299 PRO A O 1
ATOM 2365 N N . ILE A 1 300 ? -2.187 -2.555 18.966 1.00 95.19 300 ILE A N 1
ATOM 2366 C CA . ILE A 1 300 ? -2.592 -1.189 18.614 1.00 95.19 300 ILE A CA 1
ATOM 2367 C C . ILE A 1 300 ? -3.690 -0.705 19.566 1.00 95.19 300 ILE A C 1
ATOM 2369 O O . ILE A 1 300 ? -3.629 0.415 20.066 1.00 95.19 300 ILE A O 1
ATOM 2373 N N . LEU A 1 301 ? -4.699 -1.541 19.826 1.00 94.44 301 LEU A N 1
ATOM 2374 C CA . LEU A 1 301 ? -5.878 -1.159 20.604 1.00 94.44 301 LEU A CA 1
ATOM 2375 C C . LEU A 1 301 ? -5.601 -1.082 22.109 1.00 94.44 301 LEU A C 1
ATOM 2377 O O . LEU A 1 301 ? -6.080 -0.152 22.753 1.00 94.44 301 LEU A O 1
ATOM 2381 N N . LEU A 1 302 ? -4.816 -2.008 22.666 1.00 94.12 302 LEU A N 1
ATOM 2382 C CA . LEU A 1 302 ? -4.496 -2.043 24.098 1.00 94.12 302 LEU A CA 1
ATOM 2383 C C . LEU A 1 302 ? -3.988 -0.697 24.644 1.00 94.12 302 LEU A C 1
ATOM 2385 O O . LEU A 1 302 ? -4.647 -0.150 25.530 1.00 94.12 302 LEU A O 1
ATOM 2389 N N . PRO A 1 303 ? -2.900 -0.099 24.114 1.00 94.50 303 PRO A N 1
ATOM 2390 C CA . PRO A 1 303 ? -2.387 1.163 24.646 1.00 94.50 303 PRO A CA 1
ATOM 2391 C C . PRO A 1 303 ? -3.376 2.328 24.477 1.00 94.50 303 PRO A C 1
ATOM 2393 O O . PRO A 1 303 ? -3.416 3.218 25.324 1.00 94.50 303 PRO A O 1
ATOM 2396 N N . ILE A 1 304 ? -4.208 2.318 23.425 1.00 94.56 304 ILE A N 1
ATOM 2397 C CA . ILE A 1 304 ? -5.252 3.334 23.216 1.00 94.56 304 ILE A CA 1
ATOM 2398 C C . ILE A 1 304 ? -6.306 3.248 24.325 1.00 94.56 304 ILE A C 1
ATOM 2400 O O . ILE A 1 304 ? -6.673 4.270 24.903 1.00 94.56 304 ILE A O 1
ATOM 2404 N N . PHE A 1 305 ? -6.790 2.043 24.640 1.00 93.00 305 PHE A N 1
ATOM 2405 C CA . PHE A 1 305 ? -7.782 1.845 25.697 1.00 93.00 305 PHE A CA 1
ATOM 2406 C C . PHE A 1 305 ? -7.203 2.092 27.092 1.00 93.00 305 PHE A C 1
ATOM 2408 O O . PHE A 1 305 ? -7.881 2.690 27.926 1.00 93.00 305 PHE A O 1
ATOM 2415 N N . GLU A 1 306 ? -5.949 1.711 27.343 1.00 92.88 306 GLU A N 1
ATOM 2416 C CA . GLU A 1 306 ? -5.261 2.034 28.596 1.00 92.88 306 GLU A CA 1
ATOM 2417 C C . GLU A 1 306 ? -5.147 3.546 28.811 1.00 92.88 306 GLU A C 1
ATOM 2419 O O . GLU A 1 306 ? -5.421 4.037 29.907 1.00 92.88 306 GLU A O 1
ATOM 2424 N N . GLU A 1 307 ? -4.778 4.304 27.777 1.00 94.69 307 GLU A N 1
ATOM 2425 C CA . GLU A 1 307 ? -4.706 5.765 27.859 1.00 94.69 307 GLU A CA 1
ATOM 2426 C C . GLU A 1 307 ? -6.100 6.396 27.988 1.00 94.69 307 GLU A C 1
ATOM 2428 O O . GLU A 1 307 ? -6.313 7.315 28.783 1.00 94.69 307 GLU A O 1
ATOM 2433 N N . ALA A 1 308 ? -7.098 5.866 27.279 1.00 93.50 308 ALA A N 1
ATOM 2434 C CA . ALA A 1 308 ? -8.486 6.297 27.412 1.00 93.50 308 ALA A CA 1
ATOM 2435 C C . ALA A 1 308 ? -9.052 6.019 28.820 1.00 93.50 308 ALA A C 1
ATOM 2437 O O . ALA A 1 308 ? -9.891 6.777 29.314 1.00 93.50 308 ALA A O 1
ATOM 2438 N N . HIS A 1 309 ? -8.588 4.960 29.488 1.00 91.25 309 HIS A N 1
ATOM 2439 C CA . HIS A 1 309 ? -8.894 4.694 30.889 1.00 91.25 309 HIS A CA 1
ATOM 2440 C C . HIS A 1 309 ? -8.196 5.709 31.807 1.00 91.25 309 HIS A C 1
ATOM 2442 O O . HIS A 1 309 ? -8.864 6.393 32.584 1.00 91.25 309 HIS A O 1
ATOM 2448 N N . LYS A 1 310 ? -6.868 5.862 31.679 1.00 92.00 310 LYS A N 1
ATOM 2449 C CA . LYS A 1 310 ? -6.037 6.762 32.509 1.00 92.00 310 LYS A CA 1
ATOM 2450 C C . LYS A 1 310 ? -6.478 8.223 32.435 1.00 92.00 310 LYS A C 1
ATOM 2452 O O . LYS A 1 310 ? -6.534 8.898 33.457 1.00 92.00 310 LYS A O 1
ATOM 2457 N N . SER A 1 311 ? -6.832 8.698 31.243 1.00 95.00 311 SER A N 1
ATOM 2458 C CA . SER A 1 311 ? -7.328 10.062 31.014 1.00 95.00 311 SER A CA 1
ATOM 2459 C C . SER A 1 311 ? -8.749 10.304 31.546 1.00 95.00 311 SER A C 1
ATOM 2461 O O . SER A 1 311 ? -9.231 11.435 31.519 1.00 95.00 311 SER A O 1
ATOM 2463 N N . GLY A 1 312 ? -9.449 9.262 32.015 1.00 94.50 312 GLY A N 1
ATOM 2464 C CA . GLY A 1 312 ? -10.841 9.333 32.463 1.00 94.50 312 GLY A CA 1
ATOM 2465 C C . GLY A 1 312 ? -11.868 9.378 31.325 1.00 94.50 312 GLY A C 1
ATOM 2466 O O . GLY A 1 312 ? -13.072 9.430 31.594 1.00 94.50 312 GLY A O 1
ATOM 2467 N N . TYR A 1 313 ? -11.427 9.316 30.063 1.00 95.56 313 TYR A N 1
ATOM 2468 C CA . TYR A 1 313 ? -12.310 9.326 28.898 1.00 95.56 313 TYR A CA 1
ATOM 2469 C C . TYR A 1 313 ? -13.300 8.154 28.925 1.00 95.56 313 TYR A C 1
ATOM 2471 O O . TYR A 1 313 ? -14.504 8.379 28.793 1.00 95.56 313 TYR A O 1
ATOM 2479 N N . LEU A 1 314 ? -12.831 6.918 29.158 1.00 93.12 314 LEU A N 1
ATOM 2480 C CA . LEU A 1 314 ? -13.711 5.740 29.203 1.00 93.12 314 LEU A CA 1
ATOM 2481 C C . LEU A 1 314 ? -14.790 5.876 30.278 1.00 93.12 314 LEU A C 1
ATOM 2483 O O . LEU A 1 314 ? -15.966 5.682 29.979 1.00 93.12 314 LEU A O 1
ATOM 2487 N N . LYS A 1 315 ? -14.415 6.299 31.493 1.00 94.88 315 LYS A N 1
ATOM 2488 C CA . LYS A 1 315 ? -15.364 6.551 32.586 1.00 94.88 315 LYS A CA 1
ATOM 2489 C C . LYS A 1 315 ? -16.448 7.534 32.163 1.00 94.88 315 LYS A C 1
ATOM 2491 O O . LYS A 1 315 ? -17.626 7.213 32.276 1.00 94.88 315 LYS A O 1
ATOM 2496 N N . ALA A 1 316 ? -16.061 8.686 31.618 1.00 96.44 316 ALA A N 1
ATOM 2497 C CA . ALA A 1 316 ? -17.015 9.703 31.189 1.00 96.44 316 ALA A CA 1
ATOM 2498 C C . ALA A 1 316 ? -17.974 9.188 30.098 1.00 96.44 316 ALA A C 1
ATOM 2500 O O . ALA A 1 316 ? -19.162 9.513 30.106 1.00 96.44 316 ALA A O 1
ATOM 2501 N N . ARG A 1 317 ? -17.483 8.376 29.150 1.00 96.19 317 ARG A N 1
ATOM 2502 C CA . ARG A 1 317 ? -18.316 7.825 28.067 1.00 96.19 317 ARG A CA 1
ATOM 2503 C C . ARG A 1 317 ? -19.257 6.717 28.538 1.00 96.19 317 ARG A C 1
ATOM 2505 O O . ARG A 1 317 ? -20.413 6.712 28.111 1.00 96.19 317 ARG A O 1
ATOM 2512 N N . ILE A 1 318 ? -18.787 5.810 29.395 1.00 95.12 318 ILE A N 1
ATOM 2513 C CA . ILE A 1 318 ? -19.598 4.720 29.958 1.00 95.12 318 ILE A CA 1
ATOM 2514 C C . ILE A 1 318 ? -20.668 5.306 30.872 1.00 95.12 318 ILE A C 1
ATOM 2516 O O . ILE A 1 318 ? -21.845 5.007 30.693 1.00 95.12 318 ILE A O 1
ATOM 2520 N N . GLU A 1 319 ? -20.292 6.219 31.770 1.00 96.62 319 GLU A N 1
ATOM 2521 C CA . GLU A 1 319 ? -21.233 6.884 32.669 1.00 96.62 319 GLU A CA 1
ATOM 2522 C C . GLU A 1 319 ? -22.339 7.595 31.887 1.00 96.62 319 GLU A C 1
ATOM 2524 O O . GLU A 1 319 ? -23.511 7.405 32.193 1.00 96.62 319 GLU A O 1
ATOM 2529 N N . ALA A 1 320 ? -21.998 8.352 30.837 1.00 96.62 320 ALA A N 1
ATOM 2530 C CA . ALA A 1 320 ? -22.995 9.032 30.012 1.00 96.62 320 ALA A CA 1
ATOM 2531 C C . ALA A 1 320 ? -23.996 8.056 29.363 1.00 96.62 320 ALA A C 1
ATOM 2533 O O . ALA A 1 320 ? -25.194 8.344 29.315 1.00 96.62 320 ALA A O 1
ATOM 2534 N N . ARG A 1 321 ? -23.532 6.893 28.879 1.00 95.56 321 ARG A N 1
ATOM 2535 C CA . ARG A 1 321 ? -24.418 5.870 28.300 1.00 95.56 321 ARG A CA 1
ATOM 2536 C C . ARG A 1 321 ? -25.282 5.184 29.353 1.00 95.56 321 ARG A C 1
ATOM 2538 O O . ARG A 1 321 ? -26.483 5.046 29.138 1.00 95.56 321 ARG A O 1
ATOM 2545 N N . LEU A 1 322 ? -24.694 4.780 30.477 1.00 96.69 322 LEU A N 1
ATOM 2546 C CA . LEU A 1 322 ? -25.423 4.126 31.562 1.00 96.69 322 LEU A CA 1
ATOM 2547 C C . LEU A 1 322 ? -26.460 5.069 32.168 1.00 96.69 322 LEU A C 1
ATOM 2549 O O . LEU A 1 322 ? -27.619 4.694 32.324 1.00 96.69 322 LEU A O 1
ATOM 2553 N N . ARG A 1 323 ? -26.079 6.318 32.438 1.00 95.94 323 ARG A N 1
ATOM 2554 C CA . ARG A 1 323 ? -26.972 7.351 32.966 1.00 95.94 323 ARG A CA 1
ATOM 2555 C C . ARG A 1 323 ? -28.192 7.547 32.068 1.00 95.94 323 ARG A C 1
ATOM 2557 O O . ARG A 1 323 ? -29.307 7.514 32.572 1.00 95.94 323 ARG A O 1
ATOM 2564 N N . SER A 1 324 ? -28.001 7.610 30.746 1.00 96.38 324 SER A N 1
ATOM 2565 C CA . SER A 1 324 ? -29.114 7.687 29.786 1.00 96.38 324 SER A CA 1
ATOM 2566 C C . SER A 1 324 ? -30.094 6.512 29.893 1.00 96.38 324 SER A C 1
ATOM 2568 O O . SER A 1 324 ? -31.282 6.701 29.637 1.00 96.38 324 SER A O 1
ATOM 2570 N N . PHE A 1 325 ? -29.630 5.309 30.244 1.00 96.25 325 PHE A N 1
ATOM 2571 C CA . PHE A 1 325 ? -30.513 4.172 30.508 1.00 96.25 325 PHE A CA 1
ATOM 2572 C C . PHE A 1 325 ? -31.230 4.325 31.852 1.00 96.25 325 PHE A C 1
ATOM 2574 O O . PHE A 1 325 ? -32.454 4.219 31.897 1.00 96.25 325 PHE A O 1
ATOM 2581 N N . TYR A 1 326 ? -30.499 4.611 32.930 1.00 95.25 326 TYR A N 1
ATOM 2582 C CA . TYR A 1 326 ? -31.065 4.724 34.277 1.00 95.25 326 TYR A CA 1
ATOM 2583 C C . TYR A 1 326 ? -32.043 5.895 34.427 1.00 95.25 326 TYR A C 1
ATOM 2585 O O . TYR A 1 326 ? -32.955 5.814 35.242 1.00 95.25 326 TYR A O 1
ATOM 2593 N N . GLU A 1 327 ? -31.905 6.951 33.628 1.00 93.75 327 GLU A N 1
ATOM 2594 C CA . GLU A 1 327 ? -32.834 8.088 33.566 1.00 93.75 327 GLU A CA 1
ATOM 2595 C C . GLU A 1 327 ? -34.021 7.852 32.618 1.00 93.75 327 GLU A C 1
ATOM 2597 O O . GLU A 1 327 ? -34.958 8.646 32.603 1.00 93.75 327 GLU A O 1
ATOM 2602 N N . SER A 1 328 ? -34.019 6.768 31.836 1.00 95.62 328 SER A N 1
ATOM 2603 C CA . SER A 1 328 ? -35.115 6.474 30.909 1.00 95.62 328 SER A CA 1
ATOM 2604 C C . SER A 1 328 ? -36.415 6.125 31.641 1.00 95.62 328 SER A C 1
ATOM 2606 O O . SER A 1 328 ? -36.402 5.462 32.681 1.00 95.62 328 SER A O 1
ATOM 2608 N N . ASP A 1 329 ? -37.556 6.471 31.036 1.00 95.44 329 ASP A N 1
ATOM 2609 C CA . ASP A 1 329 ? -38.888 6.133 31.562 1.00 95.44 329 ASP A CA 1
ATOM 2610 C C . ASP A 1 329 ? -39.046 4.636 31.861 1.00 95.44 329 ASP A C 1
ATOM 2612 O O . ASP A 1 329 ? -39.731 4.251 32.807 1.00 95.44 329 ASP A O 1
ATOM 2616 N N . ALA A 1 330 ? -38.435 3.779 31.038 1.00 95.25 330 ALA A N 1
ATOM 2617 C CA . ALA A 1 330 ? -38.492 2.333 31.205 1.00 95.25 330 ALA A CA 1
ATOM 2618 C C . ALA A 1 330 ? -37.760 1.881 32.476 1.00 95.25 330 ALA A C 1
ATOM 2620 O O . ALA A 1 330 ? -38.306 1.084 33.238 1.00 95.25 330 ALA A O 1
ATOM 2621 N N . ALA A 1 331 ? -36.558 2.409 32.724 1.00 94.00 331 ALA A N 1
ATOM 2622 C CA . ALA A 1 331 ? -35.796 2.092 33.926 1.00 94.00 331 ALA A CA 1
ATOM 2623 C C . ALA A 1 331 ? -36.462 2.677 35.177 1.00 94.00 331 ALA A C 1
ATOM 2625 O O . ALA A 1 331 ? -36.645 1.960 36.155 1.00 94.00 331 ALA A O 1
ATOM 2626 N N . GLN A 1 332 ? -36.901 3.938 35.132 1.00 93.12 332 GLN A N 1
ATOM 2627 C CA . GLN A 1 332 ? -37.554 4.597 36.269 1.00 93.12 332 GLN A CA 1
ATOM 2628 C C . GLN A 1 332 ? -38.834 3.863 36.691 1.00 93.12 332 GLN A C 1
ATOM 2630 O O . GLN A 1 332 ? -39.006 3.559 37.865 1.00 93.12 332 GLN A O 1
ATOM 2635 N N . LYS A 1 333 ? -39.674 3.436 35.737 1.00 93.88 333 LYS A N 1
ATOM 2636 C CA . LYS A 1 333 ? -40.870 2.622 36.036 1.00 93.88 333 LYS A CA 1
ATOM 2637 C C . LYS A 1 333 ? -40.562 1.309 36.761 1.00 93.88 333 LYS A C 1
ATOM 2639 O O . LYS A 1 333 ? -41.393 0.851 37.539 1.00 93.88 333 LYS A O 1
ATOM 2644 N N . LEU A 1 334 ? -39.421 0.680 36.471 1.00 93.88 334 LEU A N 1
ATOM 2645 C CA . LEU A 1 334 ? -39.001 -0.563 37.127 1.00 93.88 334 LEU A CA 1
ATOM 2646 C C . LEU A 1 334 ? -38.358 -0.316 38.496 1.00 93.88 334 LEU A C 1
ATOM 2648 O O . LEU A 1 334 ? -38.396 -1.199 39.350 1.00 93.88 334 LEU A O 1
ATOM 2652 N N . LEU A 1 335 ? -37.753 0.856 38.691 1.00 90.00 335 LEU A N 1
ATOM 2653 C CA . LEU A 1 335 ? -37.015 1.215 39.902 1.00 90.00 335 LEU A CA 1
ATOM 2654 C C . LEU A 1 335 ? -37.890 1.857 40.991 1.00 90.00 335 LEU A C 1
ATOM 2656 O O . LEU A 1 335 ? -37.468 1.850 42.149 1.00 90.00 335 LEU A O 1
ATOM 2660 N N . GLY A 1 336 ? -39.097 2.319 40.642 1.00 78.06 336 GLY A N 1
ATOM 2661 C CA . GLY A 1 336 ? -40.088 2.882 41.570 1.00 78.06 336 GLY A CA 1
ATOM 2662 C C . GLY A 1 336 ? -39.888 4.367 41.819 1.00 78.06 336 GLY A C 1
ATOM 2663 O O . GLY A 1 336 ? -39.986 4.769 42.998 1.00 78.06 336 GLY A O 1
#